Protein AF-A0A094P9W3-F1 (afdb_monomer)

Nearest PDB structures (foldseek):
  8t1w-assembly1_A  TM=1.447E-01  e=1.475E+00  Homo sapiens

Radius of gyration: 23.67 Å; Cα contacts (8 Å, |Δi|>4): 262; chains: 1; bounding box: 58×51×73 Å

Secondary structure (DSSP, 8-state):
--HHHHHHHHHHHHHHHHHHHHHHH--TT-S--SSHHHHHHHHHHSHHHHHHHHHHHHHHHHHH-SSHHHHHHHHHHHHHHHHHHHHHHHHHHHHTT--HHHHHHHHHT-STTS-SHHHHHHHHHHHHHHHHHHHHHHHHHHHHHHHHHHHSGGGHHHHHHHHHHHHHHHHHHHHHHHHHHHHHHHHHHHT-SSS--HHHHHHHHHHHHHHHHHHHHHHHHHHHHHHHHHHHHHHHHHHHHHHH--S--THHHHHHHHHHHHHHHHHHHHHHHHHHHHHHIIIIITTT-TTHHHHHHHHHHHHHHHHHHHHHHHHHHHHHHHHHHHT-

Foldseek 3Di:
DDPVLVVLLLVLLVLLLLLLLCVLQFDPPQPDLQDLVSSVCVQCVDPLSVLSVLLNVLSVVLNVDPPVLSSLLSLVSNLLSLVLSLLVLLLVCLVVVHDPVLSCCVSQAHHDPAHRSSVSSNVSNVSSVVSNVSCVVSPVVLVVVLVVCLVDPVCVVVVVVLVVVLVCCLVVLLVVLVVVLVVVLVVVVVPDPDDDDPSSVSSVVSSVVSSVSVNVSVVSVSSVVSVCCVVCVVVVVVLVVLVVPPPDDPVNVVVVLVVVLVVVLCVLSVCLSSSQSSVCCSPCSVVSPSVCSVVSNVVSVVVSVVVNVVVVVVSVVVVVVVVVVVVD

Structure (mmCIF, N/CA/C/O backbone):
data_AF-A0A094P9W3-F1
#
_entry.id   AF-A0A094P9W3-F1
#
loop_
_atom_site.group_PDB
_atom_site.id
_atom_site.type_symbol
_atom_site.label_atom_id
_atom_site.label_alt_id
_atom_site.label_comp_id
_atom_site.label_asym_id
_atom_site.label_entity_id
_atom_site.label_seq_id
_atom_site.pdbx_PDB_ins_code
_atom_site.Cartn_x
_atom_site.Cartn_y
_atom_site.Cartn_z
_atom_site.occupancy
_atom_site.B_iso_or_equiv
_atom_site.auth_seq_id
_atom_site.auth_comp_id
_atom_site.auth_asym_id
_atom_site.auth_atom_id
_atom_site.pdbx_PDB_model_num
ATOM 1 N N . MET A 1 1 ? -28.692 4.165 0.899 1.00 51.88 1 MET A N 1
ATOM 2 C CA . MET A 1 1 ? -27.615 3.705 -0.013 1.00 51.88 1 MET A CA 1
ATOM 3 C C . MET A 1 1 ? -27.619 2.180 -0.025 1.00 51.88 1 MET A C 1
ATOM 5 O O . MET A 1 1 ? -27.597 1.594 1.050 1.00 51.88 1 MET A O 1
ATOM 9 N N . ASN A 1 2 ? -27.745 1.544 -1.195 1.00 52.97 2 ASN A N 1
ATOM 10 C CA . ASN A 1 2 ? -28.089 0.119 -1.297 1.00 52.97 2 ASN A CA 1
ATOM 11 C C . ASN A 1 2 ? -26.983 -0.814 -0.775 1.00 52.97 2 ASN A C 1
ATOM 13 O O . ASN A 1 2 ? -25.822 -0.688 -1.163 1.00 52.97 2 ASN A O 1
ATOM 17 N N . LEU A 1 3 ? -27.372 -1.821 0.017 1.00 59.94 3 LEU A N 1
ATOM 18 C CA . LEU A 1 3 ? -26.543 -2.965 0.450 1.00 59.94 3 LEU A CA 1
ATOM 19 C C . LEU A 1 3 ? -25.759 -3.614 -0.710 1.00 59.94 3 LEU A C 1
ATOM 21 O O . LEU A 1 3 ? -24.657 -4.126 -0.513 1.00 59.94 3 LEU A O 1
ATOM 25 N N . ILE A 1 4 ? -26.310 -3.531 -1.923 1.00 59.97 4 ILE A N 1
ATOM 26 C CA . ILE A 1 4 ? -25.729 -4.011 -3.181 1.00 59.97 4 ILE A CA 1
ATOM 27 C C . ILE A 1 4 ? -24.372 -3.345 -3.471 1.00 59.97 4 ILE A C 1
ATOM 29 O O . ILE A 1 4 ? -23.417 -4.041 -3.801 1.00 59.97 4 ILE A O 1
ATOM 33 N N . SER A 1 5 ? -24.235 -2.031 -3.256 1.00 70.75 5 SER A N 1
ATOM 34 C CA . SER A 1 5 ? -22.986 -1.290 -3.512 1.00 70.75 5 SER A CA 1
ATOM 35 C C . SER A 1 5 ? -21.844 -1.724 -2.580 1.00 70.75 5 SER A C 1
ATOM 37 O O . SER A 1 5 ? -20.699 -1.846 -3.012 1.00 70.75 5 SER A O 1
ATOM 39 N N . ASN A 1 6 ? -22.149 -2.043 -1.317 1.00 74.56 6 ASN A N 1
ATOM 40 C CA . ASN A 1 6 ? -21.143 -2.516 -0.361 1.00 74.56 6 ASN A CA 1
ATOM 41 C C . ASN A 1 6 ? -20.666 -3.944 -0.668 1.00 74.56 6 ASN A C 1
ATOM 43 O O . ASN A 1 6 ? -19.469 -4.215 -0.559 1.00 74.56 6 ASN A O 1
ATOM 47 N N . LYS A 1 7 ? -21.581 -4.852 -1.041 1.00 80.56 7 LYS A N 1
ATOM 48 C CA . LYS A 1 7 ? -21.226 -6.228 -1.436 1.00 80.56 7 LYS A CA 1
ATOM 49 C C . LYS A 1 7 ? -20.367 -6.231 -2.701 1.00 80.56 7 LYS A C 1
ATOM 51 O O . LYS A 1 7 ? -19.332 -6.887 -2.735 1.00 80.56 7 LYS A O 1
ATOM 56 N N . LEU A 1 8 ? -20.761 -5.434 -3.690 1.00 82.69 8 LEU A N 1
ATOM 57 C CA . LEU A 1 8 ? -20.066 -5.299 -4.966 1.00 82.69 8 LEU A CA 1
ATOM 58 C C . LEU A 1 8 ? -18.662 -4.698 -4.795 1.00 82.69 8 LEU A C 1
ATOM 60 O O . LEU A 1 8 ? -17.704 -5.208 -5.364 1.00 82.69 8 LEU A O 1
ATOM 64 N N . HIS A 1 9 ? -18.496 -3.704 -3.919 1.00 84.31 9 HIS A N 1
ATOM 65 C CA . HIS A 1 9 ? -17.166 -3.189 -3.598 1.00 84.31 9 HIS A CA 1
ATOM 66 C C . HIS A 1 9 ? -16.265 -4.237 -2.916 1.00 84.31 9 HIS A C 1
ATOM 68 O O . HIS A 1 9 ? -15.096 -4.353 -3.268 1.00 84.31 9 HIS A O 1
ATOM 74 N N . ARG A 1 10 ? -16.784 -5.029 -1.963 1.00 85.81 10 ARG A N 1
ATOM 75 C CA . ARG A 1 10 ? -15.992 -6.110 -1.340 1.00 85.81 10 ARG A CA 1
ATOM 76 C C . ARG A 1 10 ? -15.570 -7.171 -2.352 1.00 85.81 10 ARG A C 1
ATOM 78 O O . ARG A 1 10 ? -14.457 -7.673 -2.252 1.00 85.81 10 ARG A O 1
ATOM 85 N N . LEU A 1 11 ? -16.437 -7.485 -3.314 1.00 89.19 11 LEU A N 1
ATOM 86 C CA . LEU A 1 11 ? -16.112 -8.406 -4.397 1.00 89.19 11 LEU A CA 1
ATOM 87 C C . LEU A 1 11 ? -14.950 -7.873 -5.245 1.00 89.19 11 LEU A C 1
ATOM 89 O O . LEU A 1 11 ? -13.997 -8.606 -5.484 1.00 89.19 11 LEU A O 1
ATOM 93 N N . TYR A 1 12 ? -14.986 -6.596 -5.636 1.00 92.00 12 TYR A N 1
ATOM 94 C CA . TYR A 1 12 ? -13.879 -5.982 -6.374 1.00 92.00 12 TYR A CA 1
ATOM 95 C C . TYR A 1 12 ? -12.570 -5.989 -5.587 1.00 92.00 12 TYR A C 1
ATOM 97 O O . TYR A 1 12 ? -11.539 -6.346 -6.149 1.00 92.00 12 TYR A O 1
ATOM 105 N N . LEU A 1 13 ? -12.605 -5.679 -4.287 1.00 91.19 13 LEU A N 1
ATOM 106 C CA . LEU A 1 13 ? -11.411 -5.784 -3.449 1.00 91.19 13 LEU A CA 1
ATOM 107 C C . LEU A 1 13 ? -10.885 -7.222 -3.368 1.00 91.19 13 LEU A C 1
ATOM 109 O O . LEU A 1 13 ? -9.685 -7.429 -3.476 1.00 91.19 13 LEU A O 1
ATOM 113 N N . ALA A 1 14 ? -11.755 -8.222 -3.216 1.00 89.50 14 ALA A N 1
ATOM 114 C CA . ALA A 1 14 ? -11.328 -9.619 -3.157 1.00 89.50 14 ALA A CA 1
ATOM 115 C C . ALA A 1 14 ? -10.671 -10.079 -4.470 1.00 89.50 14 ALA A C 1
ATOM 117 O O . ALA A 1 14 ? -9.614 -10.705 -4.438 1.00 89.50 14 ALA A O 1
ATOM 118 N N . ILE A 1 15 ? -11.256 -9.722 -5.619 1.00 89.88 15 ILE A N 1
ATOM 119 C CA . ILE A 1 15 ? -10.676 -10.019 -6.937 1.00 89.88 15 ILE A CA 1
ATOM 120 C C . ILE A 1 15 ? -9.318 -9.327 -7.079 1.00 89.88 15 ILE A C 1
ATOM 122 O O . ILE A 1 15 ? -8.342 -9.969 -7.457 1.00 89.88 15 ILE A O 1
ATOM 126 N N . ALA A 1 16 ? -9.235 -8.039 -6.733 1.00 91.81 16 ALA A N 1
ATOM 127 C CA . ALA A 1 16 ? -7.983 -7.298 -6.791 1.00 91.81 16 ALA A CA 1
ATOM 128 C C . ALA A 1 16 ? -6.902 -7.914 -5.889 1.00 91.81 16 ALA A C 1
ATOM 130 O O . ALA A 1 16 ? -5.767 -8.046 -6.332 1.00 91.81 16 ALA A O 1
ATOM 131 N N . LEU A 1 17 ? -7.247 -8.345 -4.668 1.00 89.44 17 LEU A N 1
ATOM 132 C CA . LEU A 1 17 ? -6.307 -8.991 -3.745 1.00 89.44 17 LEU A CA 1
ATOM 133 C C . LEU A 1 17 ? -5.698 -10.246 -4.366 1.00 89.44 17 LEU A C 1
ATOM 135 O O . LEU A 1 17 ? -4.481 -10.392 -4.370 1.00 89.44 17 LEU A O 1
ATOM 139 N N . LEU A 1 18 ? -6.539 -11.131 -4.904 1.00 85.62 18 LEU A N 1
ATOM 140 C CA . LEU A 1 18 ? -6.091 -12.400 -5.477 1.00 85.62 18 LEU A CA 1
ATOM 141 C C . LEU A 1 18 ? -5.144 -12.196 -6.664 1.00 85.62 18 LEU A C 1
ATOM 143 O O . LEU A 1 18 ? -4.149 -12.903 -6.777 1.00 85.62 18 LEU A O 1
ATOM 147 N N . LEU A 1 19 ? -5.431 -11.209 -7.515 1.00 87.75 19 LEU A N 1
ATOM 148 C CA . LEU A 1 19 ? -4.601 -10.878 -8.676 1.00 87.75 19 LEU A CA 1
ATOM 149 C C . LEU A 1 19 ? -3.270 -10.213 -8.286 1.00 87.75 19 LEU A C 1
ATOM 151 O O . LEU A 1 19 ? -2.289 -10.315 -9.012 1.00 87.75 19 LEU A O 1
ATOM 155 N N . VAL A 1 20 ? -3.228 -9.535 -7.141 1.00 88.31 20 VAL A N 1
ATOM 156 C CA . VAL A 1 20 ? -2.055 -8.798 -6.653 1.00 88.31 20 VAL A CA 1
ATOM 157 C C . VAL A 1 20 ? -1.043 -9.689 -5.930 1.00 88.31 20 VAL A C 1
ATOM 159 O O . VAL A 1 20 ? 0.140 -9.359 -5.915 1.00 88.31 20 VAL A O 1
ATOM 162 N N . ILE A 1 21 ? -1.478 -10.803 -5.332 1.00 82.94 21 ILE A N 1
ATOM 163 C CA . ILE A 1 21 ? -0.612 -11.683 -4.528 1.00 82.94 21 ILE A CA 1
ATOM 164 C C . ILE A 1 21 ? 0.634 -12.158 -5.298 1.00 82.94 21 ILE A C 1
ATOM 166 O O . ILE A 1 21 ? 1.727 -11.984 -4.754 1.00 82.94 21 ILE A O 1
ATOM 170 N N . PRO A 1 22 ? 0.525 -12.708 -6.528 1.00 78.31 22 PRO A N 1
ATOM 171 C CA . PRO A 1 22 ? 1.704 -13.144 -7.271 1.00 78.31 22 PRO A CA 1
ATOM 172 C C . PRO A 1 22 ? 2.686 -11.991 -7.485 1.00 78.31 22 PRO A C 1
ATOM 174 O O . PRO A 1 22 ? 3.857 -12.118 -7.167 1.00 78.31 22 PRO A O 1
ATOM 177 N N . ASP A 1 23 ? 2.189 -10.831 -7.913 1.00 79.69 23 ASP A N 1
ATOM 178 C CA . ASP A 1 23 ? 3.015 -9.649 -8.171 1.00 79.69 23 ASP A CA 1
ATOM 179 C C . ASP A 1 23 ? 3.655 -9.078 -6.909 1.00 79.69 23 ASP A C 1
ATOM 181 O O . ASP A 1 23 ? 4.749 -8.552 -6.967 1.00 79.69 23 ASP A O 1
ATOM 185 N N . THR A 1 24 ? 3.046 -9.193 -5.732 1.00 80.19 24 THR A N 1
ATOM 186 C CA . THR A 1 24 ? 3.676 -8.670 -4.512 1.00 80.19 24 THR A CA 1
ATOM 187 C C . THR A 1 24 ? 4.766 -9.594 -3.963 1.00 80.19 24 THR A C 1
ATOM 189 O O . THR A 1 24 ? 5.773 -9.103 -3.456 1.00 80.19 24 THR A O 1
ATOM 192 N N . PHE A 1 25 ? 4.583 -10.913 -4.038 1.00 75.31 25 PHE A N 1
ATOM 193 C CA . PHE A 1 25 ? 5.433 -11.862 -3.309 1.00 75.31 25 PHE A CA 1
ATOM 194 C C . PHE A 1 25 ? 6.326 -12.720 -4.203 1.00 75.31 25 PHE A C 1
ATOM 196 O O . PHE A 1 25 ? 7.224 -13.390 -3.688 1.00 75.31 25 PHE A O 1
ATOM 203 N N . TYR A 1 26 ? 6.121 -12.697 -5.519 1.00 73.69 26 TYR A N 1
ATOM 204 C CA . TYR A 1 26 ? 6.908 -13.457 -6.477 1.00 73.69 26 TYR A CA 1
ATOM 205 C C . TYR A 1 26 ? 7.637 -12.535 -7.463 1.00 73.69 26 TYR A C 1
ATOM 207 O O . TYR A 1 26 ? 7.026 -11.866 -8.290 1.00 73.69 26 TYR A O 1
ATOM 215 N N . TRP A 1 27 ? 8.965 -12.554 -7.389 1.00 69.94 27 TRP A N 1
ATOM 216 C CA . TRP A 1 27 ? 9.898 -11.741 -8.161 1.00 69.94 27 TRP A CA 1
ATOM 217 C C . TRP A 1 27 ? 11.048 -12.622 -8.630 1.00 69.94 27 TRP A C 1
ATOM 219 O O . TRP A 1 27 ? 11.948 -12.963 -7.871 1.00 69.94 27 TRP A O 1
ATOM 229 N N . TYR A 1 28 ? 11.029 -12.970 -9.913 1.00 60.75 28 TYR A N 1
ATOM 230 C CA . TYR A 1 28 ? 11.984 -13.872 -10.569 1.00 60.75 28 TYR A CA 1
ATOM 231 C C . TYR A 1 28 ? 13.456 -13.419 -10.493 1.00 60.75 28 TYR A C 1
ATOM 233 O O . TYR A 1 28 ? 14.345 -14.190 -10.840 1.00 60.75 28 TYR A O 1
ATOM 241 N N . THR A 1 29 ? 13.729 -12.180 -10.074 1.00 57.62 29 THR A N 1
ATOM 242 C CA . THR A 1 29 ? 15.083 -11.645 -9.864 1.00 57.62 29 THR A CA 1
ATOM 243 C C . THR A 1 29 ? 15.627 -11.876 -8.456 1.00 57.62 29 THR A C 1
ATOM 245 O O . THR A 1 29 ? 16.818 -11.657 -8.236 1.00 57.62 29 THR A O 1
ATOM 248 N N . LEU A 1 30 ? 14.796 -12.300 -7.498 1.00 59.69 30 LEU A N 1
ATOM 249 C CA . LEU A 1 30 ? 15.264 -12.616 -6.154 1.00 59.69 30 LEU A CA 1
ATOM 250 C C . LEU A 1 30 ? 15.948 -13.985 -6.177 1.00 59.69 30 LEU A C 1
ATOM 252 O O . LEU A 1 30 ? 15.317 -15.017 -6.389 1.00 59.69 30 LEU A O 1
ATOM 256 N N . SER A 1 31 ? 17.265 -13.976 -5.974 1.00 54.25 31 SER A N 1
ATOM 257 C CA . SER A 1 31 ? 18.114 -15.170 -5.995 1.00 54.25 31 SER A CA 1
ATOM 258 C C . SER A 1 31 ? 17.918 -16.087 -4.787 1.00 54.25 31 SER A C 1
ATOM 260 O O . SER A 1 31 ? 18.441 -17.196 -4.798 1.00 54.25 31 SER A O 1
ATOM 262 N N . ASP A 1 32 ? 17.195 -15.643 -3.754 1.00 58.91 32 ASP A N 1
ATOM 263 C CA . ASP A 1 32 ? 17.161 -16.325 -2.461 1.00 58.91 32 ASP A CA 1
ATOM 264 C C . ASP A 1 32 ? 15.741 -16.521 -1.908 1.00 58.91 32 ASP A C 1
ATOM 266 O O . ASP A 1 32 ? 15.305 -15.906 -0.937 1.00 58.91 32 ASP A O 1
ATOM 270 N N . TYR A 1 33 ? 15.004 -17.421 -2.560 1.00 66.75 33 TYR A N 1
ATOM 271 C CA . TYR A 1 33 ? 13.755 -17.986 -2.038 1.00 66.75 33 TYR A CA 1
ATOM 272 C C . TYR A 1 33 ? 13.991 -19.209 -1.138 1.00 66.75 33 TYR A C 1
ATOM 274 O O . TYR A 1 33 ? 13.054 -19.957 -0.856 1.00 66.75 33 TYR A O 1
ATOM 282 N N . SER A 1 34 ? 15.236 -19.448 -0.710 1.00 67.25 34 SER A N 1
ATOM 283 C CA . SER A 1 34 ? 15.616 -20.679 -0.013 1.00 67.25 34 SER A CA 1
ATOM 284 C C . SER A 1 34 ? 14.958 -20.808 1.365 1.00 67.25 34 SER A C 1
ATOM 286 O O . SER A 1 34 ? 14.643 -21.922 1.792 1.00 67.25 34 SER A O 1
ATOM 288 N N . ASN A 1 35 ? 14.692 -19.685 2.045 1.00 77.69 35 ASN A N 1
ATOM 289 C CA . ASN A 1 35 ? 13.944 -19.659 3.298 1.00 77.69 35 ASN A CA 1
ATOM 290 C C . ASN A 1 35 ? 13.047 -18.400 3.450 1.00 77.69 35 ASN A C 1
ATOM 292 O O . ASN A 1 35 ? 13.221 -17.404 2.736 1.00 77.69 35 ASN A O 1
ATOM 296 N N . PRO A 1 36 ? 12.075 -18.417 4.390 1.00 77.06 36 PRO A N 1
ATOM 297 C CA . PRO A 1 36 ? 11.129 -17.312 4.583 1.00 77.06 36 PRO A CA 1
ATOM 298 C C . PRO A 1 36 ? 11.743 -15.988 5.054 1.00 77.06 36 PRO A C 1
ATOM 300 O O . PRO A 1 36 ? 11.207 -14.928 4.730 1.00 77.06 36 PRO A O 1
ATOM 303 N N . LEU A 1 37 ? 12.831 -16.026 5.830 1.00 80.44 37 LEU A N 1
ATOM 304 C CA . LEU A 1 37 ? 13.456 -14.820 6.378 1.00 80.44 37 LEU A CA 1
ATOM 305 C C . LEU A 1 37 ? 14.189 -14.048 5.277 1.00 80.44 37 LEU A C 1
ATOM 307 O O . LEU A 1 37 ? 14.004 -12.840 5.145 1.00 80.44 37 LEU A O 1
ATOM 311 N N . ASP A 1 38 ? 14.953 -14.756 4.451 1.00 78.38 38 ASP A N 1
ATOM 312 C CA . ASP A 1 38 ? 15.697 -14.169 3.339 1.00 78.38 38 ASP A CA 1
ATOM 313 C C . ASP A 1 38 ? 14.740 -13.633 2.274 1.00 78.38 38 ASP A C 1
ATOM 315 O O . ASP A 1 38 ? 14.920 -12.518 1.787 1.00 78.38 38 ASP A O 1
ATOM 319 N N . THR A 1 39 ? 13.626 -14.331 2.034 1.00 74.50 39 THR A N 1
ATOM 320 C CA . THR A 1 39 ? 12.548 -13.831 1.167 1.00 74.50 39 THR A CA 1
ATOM 321 C C . THR A 1 39 ? 11.922 -12.544 1.712 1.00 74.50 39 THR A C 1
ATOM 323 O O . THR A 1 39 ? 11.709 -11.592 0.958 1.00 74.50 39 THR A O 1
ATOM 326 N N . PHE A 1 40 ? 11.639 -12.470 3.018 1.00 79.19 40 PHE A N 1
ATOM 327 C CA . PHE A 1 40 ? 11.121 -11.245 3.634 1.00 79.19 40 PHE A CA 1
ATOM 328 C C . PHE A 1 40 ? 12.122 -10.089 3.528 1.00 79.19 40 PHE A C 1
ATOM 330 O O . PHE A 1 40 ? 11.746 -8.977 3.149 1.00 79.19 40 PHE A O 1
ATOM 337 N N . ASN A 1 41 ? 13.395 -10.341 3.830 1.00 81.62 41 ASN A N 1
ATOM 338 C CA . ASN A 1 41 ? 14.461 -9.344 3.739 1.00 81.62 41 ASN A CA 1
ATOM 339 C C . ASN A 1 41 ? 14.652 -8.857 2.298 1.00 81.62 41 ASN A C 1
ATOM 341 O O . ASN A 1 41 ? 14.799 -7.661 2.063 1.00 81.62 41 ASN A O 1
ATOM 345 N N . ALA A 1 42 ? 14.563 -9.754 1.320 1.00 76.38 42 ALA A N 1
ATOM 346 C CA . ALA A 1 42 ? 14.656 -9.420 -0.092 1.00 76.38 42 ALA A CA 1
ATOM 347 C C . ALA A 1 42 ? 13.480 -8.547 -0.578 1.00 76.38 42 ALA A C 1
ATOM 349 O O . ALA A 1 42 ? 13.687 -7.544 -1.267 1.00 76.38 42 ALA A O 1
ATOM 350 N N . VAL A 1 43 ? 12.246 -8.878 -0.177 1.00 76.94 43 VAL A N 1
ATOM 351 C CA . VAL A 1 43 ? 11.045 -8.085 -0.508 1.00 76.94 43 VAL A CA 1
ATOM 352 C C . VAL A 1 43 ? 11.056 -6.729 0.206 1.00 76.94 43 VAL A C 1
ATOM 354 O O . VAL A 1 43 ? 10.732 -5.710 -0.398 1.00 76.94 43 VAL A O 1
ATOM 357 N N . SER A 1 44 ? 11.443 -6.690 1.479 1.00 78.06 44 SER A N 1
ATOM 358 C CA . SER A 1 44 ? 11.461 -5.458 2.283 1.00 78.06 44 SER A CA 1
ATOM 359 C C . SER A 1 44 ? 12.681 -4.563 2.024 1.00 78.06 44 SER A C 1
ATOM 361 O O . SER A 1 44 ? 12.629 -3.364 2.286 1.00 78.06 44 SER A O 1
ATOM 363 N N . GLY A 1 45 ? 13.772 -5.117 1.489 1.00 75.50 45 GLY A N 1
ATOM 364 C CA . GLY A 1 45 ? 14.993 -4.381 1.160 1.00 75.50 45 GLY A CA 1
ATOM 365 C C . GLY A 1 45 ? 14.946 -3.675 -0.196 1.00 75.50 45 GLY A C 1
ATOM 366 O O . GLY A 1 45 ? 15.674 -2.708 -0.414 1.00 75.50 45 GLY A O 1
ATOM 367 N N . SER A 1 46 ? 14.076 -4.113 -1.113 1.00 81.19 46 SER A N 1
ATOM 368 C CA . SER A 1 46 ? 13.900 -3.457 -2.411 1.00 81.19 46 SER A CA 1
ATOM 369 C C . SER A 1 46 ? 12.876 -2.327 -2.328 1.00 81.19 46 SER A C 1
ATOM 371 O O . SER A 1 46 ? 11.750 -2.509 -1.854 1.00 81.19 46 SER A O 1
ATOM 373 N N . THR A 1 47 ? 13.244 -1.152 -2.851 1.00 78.81 47 THR A N 1
ATOM 374 C CA . THR A 1 47 ? 12.366 0.024 -2.864 1.00 78.81 47 THR A CA 1
ATOM 375 C C . THR A 1 47 ? 11.034 -0.284 -3.543 1.00 78.81 47 THR A C 1
ATOM 377 O O . THR A 1 47 ? 9.991 -0.035 -2.948 1.00 78.81 47 THR A O 1
ATOM 380 N N . GLY A 1 48 ? 11.036 -0.852 -4.753 1.00 79.25 48 GLY A N 1
ATOM 381 C CA . GLY A 1 48 ? 9.799 -1.151 -5.480 1.00 79.25 48 GLY A CA 1
ATOM 382 C C . GLY A 1 48 ? 8.935 -2.209 -4.798 1.00 79.25 48 GLY A C 1
ATOM 383 O O . GLY A 1 48 ? 7.726 -2.024 -4.656 1.00 79.25 48 GLY A O 1
ATOM 384 N N . LEU A 1 49 ? 9.557 -3.280 -4.306 1.00 82.00 49 LEU A N 1
ATOM 385 C CA . LEU A 1 49 ? 8.845 -4.396 -3.676 1.00 82.00 49 LEU A CA 1
ATOM 386 C C . LEU A 1 49 ? 8.196 -3.991 -2.351 1.00 82.00 49 LEU A C 1
ATOM 388 O O . LEU A 1 49 ? 7.074 -4.403 -2.053 1.00 82.00 49 LEU A O 1
ATOM 392 N N . THR A 1 50 ? 8.834 -3.088 -1.608 1.00 85.69 50 THR A N 1
ATOM 393 C CA . THR A 1 50 ? 8.248 -2.499 -0.399 1.00 85.69 50 THR A CA 1
ATOM 394 C C . THR A 1 50 ? 6.932 -1.782 -0.706 1.00 85.69 50 THR A C 1
ATOM 396 O O . THR A 1 50 ? 5.954 -1.930 0.029 1.00 85.69 50 THR A O 1
ATOM 399 N N . TRP A 1 51 ? 6.847 -1.048 -1.820 1.00 88.31 51 TRP A N 1
ATOM 400 C CA . TRP A 1 51 ? 5.603 -0.376 -2.214 1.00 88.31 51 TRP A CA 1
ATOM 401 C C . TRP A 1 51 ? 4.510 -1.348 -2.648 1.00 88.31 51 TRP A C 1
ATOM 403 O O . TRP A 1 51 ? 3.335 -1.104 -2.367 1.00 88.31 51 TRP A O 1
ATOM 413 N N . LEU A 1 52 ? 4.876 -2.472 -3.262 1.00 88.38 52 LEU A N 1
ATOM 414 C CA . LEU A 1 52 ? 3.931 -3.549 -3.550 1.00 88.38 52 LEU A CA 1
ATOM 415 C C . LEU A 1 52 ? 3.418 -4.234 -2.292 1.00 88.38 52 LEU A C 1
ATOM 417 O O . LEU A 1 52 ? 2.231 -4.571 -2.232 1.00 88.38 52 LEU A O 1
ATOM 421 N N . LEU A 1 53 ? 4.276 -4.411 -1.287 1.00 87.19 53 LEU A N 1
ATOM 422 C CA . LEU A 1 53 ? 3.883 -4.938 0.014 1.00 87.19 53 LEU A CA 1
ATOM 423 C C . LEU A 1 53 ? 2.909 -3.982 0.713 1.00 87.19 53 LEU A C 1
ATOM 425 O O . LEU A 1 53 ? 1.858 -4.417 1.183 1.00 87.19 53 LEU A O 1
ATOM 429 N N . ILE A 1 54 ? 3.197 -2.677 0.713 1.00 90.12 54 ILE A N 1
ATOM 430 C CA . ILE A 1 54 ? 2.290 -1.649 1.252 1.00 90.12 54 ILE A CA 1
ATOM 431 C C . ILE A 1 54 ? 0.955 -1.651 0.493 1.00 90.12 54 ILE A C 1
ATOM 433 O O . ILE A 1 54 ? -0.104 -1.619 1.122 1.00 90.12 54 ILE A O 1
ATOM 437 N N . SER A 1 55 ? 0.987 -1.730 -0.843 1.00 92.75 55 SER A N 1
ATOM 438 C CA . SER A 1 55 ? -0.212 -1.803 -1.687 1.00 92.75 55 SER A CA 1
ATOM 439 C C . SER A 1 55 ? -1.081 -3.008 -1.325 1.00 92.75 55 SER A C 1
ATOM 441 O O . SER A 1 55 ? -2.282 -2.866 -1.079 1.00 92.75 55 SER A O 1
ATOM 443 N N . TYR A 1 56 ? -0.462 -4.186 -1.230 1.00 91.62 56 TYR A N 1
ATOM 444 C CA . TYR A 1 56 ? -1.121 -5.427 -0.839 1.00 91.62 56 TYR A CA 1
ATOM 445 C C . TYR A 1 56 ? -1.718 -5.345 0.569 1.00 91.62 56 TYR A C 1
ATOM 447 O O . TYR A 1 56 ? -2.889 -5.672 0.747 1.00 91.62 56 TYR A O 1
ATOM 455 N N . LEU A 1 57 ? -0.959 -4.866 1.559 1.00 90.62 57 LEU A N 1
ATOM 456 C CA . LEU A 1 57 ? -1.437 -4.757 2.939 1.00 90.62 57 LEU A CA 1
ATOM 457 C C . LEU A 1 57 ? -2.603 -3.776 3.055 1.00 90.62 57 LEU A C 1
ATOM 459 O O . LEU A 1 57 ? -3.598 -4.081 3.713 1.00 90.62 57 LEU A O 1
ATOM 463 N N . ALA A 1 58 ? -2.528 -2.626 2.381 1.00 92.25 58 ALA A N 1
ATOM 464 C CA . ALA A 1 58 ? -3.635 -1.677 2.342 1.00 92.25 58 ALA A CA 1
ATOM 465 C C . ALA A 1 58 ? -4.904 -2.332 1.772 1.00 92.25 58 ALA A C 1
ATOM 467 O O . ALA A 1 58 ? -5.988 -2.199 2.343 1.00 92.25 58 ALA A O 1
ATOM 468 N N . LEU A 1 59 ? -4.765 -3.107 0.696 1.00 92.25 59 LEU A N 1
ATOM 469 C CA . LEU A 1 59 ? -5.868 -3.817 0.053 1.00 92.25 59 LEU A CA 1
ATOM 470 C C . LEU A 1 59 ? -6.435 -4.937 0.942 1.00 92.25 59 LEU A C 1
ATOM 472 O O . LEU A 1 59 ? -7.655 -5.049 1.100 1.00 92.25 59 LEU A O 1
ATOM 476 N N . PHE A 1 60 ? -5.560 -5.706 1.588 1.00 89.88 60 PHE A N 1
ATOM 477 C CA . PHE A 1 60 ? -5.920 -6.727 2.566 1.00 89.88 60 PHE A CA 1
ATOM 478 C C . PHE A 1 60 ? -6.746 -6.121 3.708 1.00 89.88 60 PHE A C 1
ATOM 480 O O . PHE A 1 60 ? -7.880 -6.539 3.952 1.00 89.88 60 PHE A O 1
ATOM 487 N N . PHE A 1 61 ? -6.244 -5.068 4.359 1.00 88.25 61 PHE A N 1
ATOM 488 C CA . PHE A 1 61 ? -6.968 -4.411 5.448 1.00 88.25 61 PHE A CA 1
ATOM 489 C C . PHE A 1 61 ? -8.258 -3.729 4.976 1.00 88.25 61 PHE A C 1
ATOM 491 O O . PHE A 1 61 ? -9.237 -3.709 5.725 1.00 88.25 61 PHE A O 1
ATOM 498 N N . ALA A 1 62 ? -8.326 -3.235 3.734 1.00 90.19 62 ALA A N 1
ATOM 499 C CA . ALA A 1 62 ? -9.550 -2.650 3.183 1.00 90.19 62 ALA A CA 1
ATOM 500 C C . ALA A 1 62 ? -10.717 -3.656 3.166 1.00 90.19 62 ALA A C 1
ATOM 502 O O . ALA A 1 62 ? -11.858 -3.300 3.493 1.00 90.19 62 ALA A O 1
ATOM 503 N N . ILE A 1 63 ? -10.450 -4.928 2.851 1.00 88.06 63 ILE A N 1
ATOM 504 C CA . ILE A 1 63 ? -11.475 -5.985 2.831 1.00 88.06 63 ILE A CA 1
ATOM 505 C C . ILE A 1 63 ? -12.112 -6.139 4.220 1.00 88.06 63 ILE A C 1
ATOM 507 O O . ILE A 1 63 ? -13.347 -6.085 4.355 1.00 88.06 63 ILE A O 1
ATOM 511 N N . PHE A 1 64 ? -11.271 -6.240 5.251 1.00 82.62 64 PHE A N 1
ATOM 512 C CA . PHE A 1 64 ? -11.691 -6.485 6.633 1.00 82.62 64 PHE A CA 1
ATOM 513 C C . PHE A 1 64 ? -12.167 -5.229 7.373 1.00 82.62 64 PHE A C 1
ATOM 515 O O . PHE A 1 64 ? -12.937 -5.345 8.328 1.00 82.62 64 PHE A O 1
ATOM 522 N N . ALA A 1 65 ? -11.798 -4.030 6.914 1.00 83.56 65 ALA A N 1
ATOM 523 C CA . ALA A 1 65 ? -12.180 -2.771 7.546 1.00 83.56 65 ALA A CA 1
ATOM 524 C C . ALA A 1 65 ? -13.707 -2.630 7.647 1.00 83.56 65 ALA A C 1
ATOM 526 O O . ALA A 1 65 ? -14.412 -2.551 6.638 1.00 83.56 65 ALA A O 1
ATOM 527 N N . GLN A 1 66 ? -14.244 -2.590 8.867 1.00 81.00 66 GLN A N 1
ATOM 528 C CA . GLN A 1 66 ? -15.680 -2.392 9.092 1.00 81.00 66 GLN A CA 1
ATOM 529 C C . GLN A 1 66 ? -16.097 -0.944 8.823 1.00 81.00 66 GLN A C 1
ATOM 531 O O . GLN A 1 66 ? -17.154 -0.707 8.236 1.00 81.00 66 GLN A O 1
ATOM 536 N N . ASN A 1 67 ? -15.235 0.014 9.182 1.00 85.00 67 ASN A N 1
ATOM 537 C CA . ASN A 1 67 ? -15.421 1.412 8.827 1.00 85.00 67 ASN A CA 1
ATOM 538 C C . ASN A 1 67 ? -15.271 1.577 7.307 1.00 85.00 67 ASN A C 1
ATOM 540 O O . ASN A 1 67 ? -14.233 1.289 6.710 1.00 85.00 67 ASN A O 1
ATOM 544 N N . LEU A 1 68 ? -16.349 2.039 6.682 1.00 85.19 68 LEU A N 1
ATOM 545 C CA . LEU A 1 68 ? -16.466 2.134 5.235 1.00 85.19 68 LEU A CA 1
ATOM 546 C C . LEU A 1 68 ? -15.649 3.293 4.648 1.00 85.19 68 LEU A C 1
ATOM 548 O O . LEU A 1 68 ? -15.282 3.232 3.479 1.00 85.19 68 LEU A O 1
ATOM 552 N N . GLU A 1 69 ? -15.372 4.332 5.432 1.00 86.88 69 GLU A N 1
ATOM 553 C CA . GLU A 1 69 ? -14.485 5.432 5.041 1.00 86.88 69 GLU A CA 1
ATOM 554 C C . GLU A 1 69 ? -13.027 4.981 5.076 1.00 86.88 69 GLU A C 1
ATOM 556 O O . GLU A 1 69 ? -12.302 5.195 4.109 1.00 86.88 69 GLU A O 1
ATOM 561 N N . MET A 1 70 ? -12.634 4.253 6.128 1.00 86.75 70 MET A N 1
ATOM 562 C CA . MET A 1 70 ? -11.298 3.655 6.228 1.00 86.75 70 MET A CA 1
ATOM 563 C C . MET A 1 70 ? -11.047 2.655 5.097 1.00 86.75 70 MET A C 1
ATOM 565 O O . MET A 1 70 ? -9.989 2.663 4.477 1.00 86.75 70 MET A O 1
ATOM 569 N N . ARG A 1 71 ? -12.047 1.832 4.761 1.00 90.75 71 ARG A N 1
ATOM 570 C CA . ARG A 1 71 ? -11.976 0.946 3.593 1.00 90.75 71 ARG A CA 1
ATOM 571 C C . ARG A 1 71 ? -11.705 1.719 2.302 1.00 90.75 71 ARG A C 1
ATOM 573 O O . ARG A 1 71 ? -10.832 1.330 1.528 1.00 90.75 71 ARG A O 1
ATOM 580 N N . ALA A 1 72 ? -12.457 2.792 2.069 1.00 90.38 72 ALA A N 1
ATOM 581 C CA . ALA A 1 72 ? -12.312 3.603 0.867 1.00 90.38 72 ALA A CA 1
ATOM 582 C C . ALA A 1 72 ? -10.926 4.245 0.796 1.00 90.38 72 ALA A C 1
ATOM 584 O O . ALA A 1 72 ? -10.269 4.199 -0.242 1.00 90.38 72 ALA A O 1
ATOM 585 N N . PHE A 1 73 ? -10.459 4.770 1.925 1.00 92.56 73 PHE A N 1
ATOM 586 C CA . PHE A 1 73 ? -9.134 5.349 2.065 1.00 92.56 73 PHE A CA 1
ATOM 587 C C . PHE A 1 73 ? -8.020 4.336 1.773 1.00 92.56 73 PHE A C 1
ATOM 589 O O . PHE A 1 73 ? -7.164 4.589 0.929 1.00 92.56 73 PHE A O 1
ATOM 596 N N . LEU A 1 74 ? -8.072 3.153 2.387 1.00 93.75 74 LEU A N 1
ATOM 597 C CA . LEU A 1 74 ? -7.105 2.081 2.146 1.00 93.75 74 LEU A CA 1
ATOM 598 C C . LEU A 1 74 ? -7.111 1.601 0.687 1.00 93.75 74 LEU A C 1
ATOM 600 O O . LEU A 1 74 ? -6.059 1.280 0.143 1.00 93.75 74 LEU A O 1
ATOM 604 N N . THR A 1 75 ? -8.271 1.619 0.022 1.00 94.38 75 THR A N 1
ATOM 605 C CA . THR A 1 75 ? -8.368 1.309 -1.415 1.00 94.38 75 THR A CA 1
ATOM 606 C C . THR A 1 75 ? -7.603 2.335 -2.261 1.00 94.38 75 THR A C 1
ATOM 608 O O . THR A 1 75 ? -6.905 1.960 -3.201 1.00 94.38 75 THR A O 1
ATOM 611 N N . VAL A 1 76 ? -7.685 3.626 -1.914 1.00 95.06 76 VAL A N 1
ATOM 612 C CA . VAL A 1 76 ? -6.907 4.688 -2.579 1.00 95.06 76 VAL A CA 1
ATOM 613 C C . VAL A 1 76 ? -5.413 4.508 -2.326 1.00 95.06 76 VAL A C 1
ATOM 615 O O . VAL A 1 76 ? -4.634 4.590 -3.272 1.00 95.06 76 VAL A O 1
ATOM 618 N N . VAL A 1 77 ? -5.010 4.216 -1.085 1.00 95.19 77 VAL A N 1
ATOM 619 C CA . VAL A 1 77 ? -3.603 3.941 -0.745 1.00 95.19 77 VAL A CA 1
ATOM 620 C C . VAL A 1 77 ? -3.070 2.770 -1.570 1.00 95.19 77 VAL A C 1
ATOM 622 O O . VAL A 1 77 ? -2.012 2.897 -2.189 1.00 95.19 77 VAL A O 1
ATOM 625 N N . ALA A 1 78 ? -3.819 1.666 -1.643 1.00 95.12 78 ALA A N 1
ATOM 626 C CA . ALA A 1 78 ? -3.449 0.493 -2.431 1.00 95.12 78 ALA A CA 1
ATOM 627 C C . ALA A 1 78 ? -3.264 0.826 -3.918 1.00 95.12 78 ALA A C 1
ATOM 629 O O . ALA A 1 78 ? -2.294 0.388 -4.535 1.00 95.12 78 ALA A O 1
ATOM 630 N N . PHE A 1 79 ? -4.165 1.633 -4.481 1.00 95.25 79 PHE A N 1
ATOM 631 C CA . PHE A 1 79 ? -4.091 2.059 -5.874 1.00 95.25 79 PHE A CA 1
ATOM 632 C C . PHE A 1 79 ? -2.895 2.978 -6.142 1.00 95.25 79 PHE A C 1
ATOM 634 O O . PHE A 1 79 ? -2.094 2.688 -7.026 1.00 95.25 79 PHE A O 1
ATOM 641 N N . VAL A 1 80 ? -2.725 4.052 -5.364 1.00 95.12 80 VAL A N 1
ATOM 642 C CA . VAL A 1 80 ? -1.651 5.040 -5.579 1.00 95.12 80 VAL A CA 1
ATOM 643 C C . VAL A 1 80 ? -0.269 4.401 -5.447 1.00 95.12 80 VAL A C 1
ATOM 645 O O . VAL A 1 80 ? 0.595 4.634 -6.289 1.00 95.12 80 VAL A O 1
ATOM 648 N N . THR A 1 81 ? -0.066 3.562 -4.430 1.00 93.75 81 THR A N 1
ATOM 649 C CA . THR A 1 81 ? 1.206 2.842 -4.237 1.00 93.75 81 THR A CA 1
ATOM 650 C C . THR A 1 81 ? 1.496 1.862 -5.374 1.00 93.75 81 THR A C 1
ATOM 652 O O . THR A 1 81 ? 2.654 1.692 -5.750 1.00 93.75 81 THR A O 1
ATOM 655 N N . ARG A 1 82 ? 0.461 1.285 -5.997 1.00 91.88 82 ARG A N 1
ATOM 656 C CA . ARG A 1 82 ? 0.635 0.416 -7.167 1.00 91.88 82 ARG A CA 1
ATOM 657 C C . ARG A 1 82 ? 0.933 1.187 -8.450 1.00 91.88 82 ARG A C 1
ATOM 659 O O . ARG A 1 82 ? 1.783 0.762 -9.224 1.00 91.88 82 ARG A O 1
ATOM 666 N N . ILE A 1 83 ? 0.306 2.345 -8.657 1.00 93.31 83 ILE A N 1
ATOM 667 C CA . ILE A 1 83 ? 0.679 3.242 -9.762 1.00 93.31 83 ILE A CA 1
ATOM 668 C C . ILE A 1 83 ? 2.129 3.710 -9.601 1.00 93.31 83 ILE A C 1
ATOM 670 O O . ILE A 1 83 ? 2.883 3.689 -10.570 1.00 93.31 83 ILE A O 1
ATOM 674 N N . PHE A 1 84 ? 2.544 4.059 -8.379 1.00 92.81 84 PHE A N 1
ATOM 675 C CA . PHE A 1 84 ? 3.943 4.373 -8.087 1.00 92.81 84 PHE A CA 1
ATOM 676 C C . PHE A 1 84 ? 4.877 3.224 -8.473 1.00 92.81 84 PHE A C 1
ATOM 678 O O . PHE A 1 84 ? 5.869 3.458 -9.161 1.00 92.81 84 PHE A O 1
ATOM 685 N N . PHE A 1 85 ? 4.535 1.992 -8.090 1.00 90.62 85 PHE A N 1
ATOM 686 C CA . PHE A 1 85 ? 5.317 0.819 -8.458 1.00 90.62 85 PHE A CA 1
ATOM 687 C C . PHE A 1 85 ? 5.479 0.670 -9.981 1.00 90.62 85 PHE A C 1
ATOM 689 O O . PHE A 1 85 ? 6.591 0.455 -10.453 1.00 90.62 85 PHE A O 1
ATOM 696 N N . LEU A 1 86 ? 4.411 0.851 -10.764 1.00 91.25 86 LEU A N 1
ATOM 697 C CA . LEU A 1 86 ? 4.480 0.749 -12.229 1.00 91.25 86 LEU A CA 1
ATOM 698 C C . LEU A 1 86 ? 5.380 1.821 -12.856 1.00 91.25 86 LEU A C 1
ATOM 700 O O . LEU A 1 86 ? 6.129 1.530 -13.790 1.00 91.25 86 LEU A O 1
ATOM 704 N N . VAL A 1 87 ? 5.339 3.051 -12.336 1.00 91.81 87 VAL A N 1
ATOM 705 C CA . VAL A 1 87 ? 6.233 4.132 -12.788 1.00 91.81 87 VAL A CA 1
ATOM 706 C C . VAL A 1 87 ? 7.685 3.814 -12.427 1.00 91.81 87 VAL A C 1
ATOM 708 O O . VAL A 1 87 ? 8.574 4.008 -13.254 1.00 91.81 87 VAL A O 1
ATOM 711 N N . TRP A 1 88 ? 7.928 3.291 -11.226 1.00 89.94 88 TRP A N 1
ATOM 71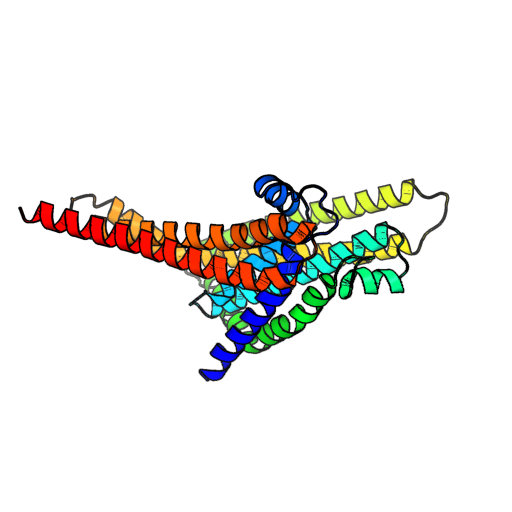2 C CA . TRP A 1 88 ? 9.257 2.859 -10.793 1.00 89.94 88 TRP A CA 1
ATOM 713 C C . TRP A 1 88 ? 9.799 1.706 -11.652 1.00 89.94 88 TRP A C 1
ATOM 715 O O . TRP A 1 88 ? 10.933 1.765 -12.120 1.00 89.94 88 TRP A O 1
ATOM 725 N N . LEU A 1 89 ? 8.973 0.697 -11.943 1.00 87.75 89 LEU A N 1
ATOM 726 C CA . LEU A 1 89 ? 9.344 -0.430 -12.802 1.00 87.75 89 LEU A CA 1
ATOM 727 C C . LEU A 1 89 ? 9.649 0.031 -14.236 1.00 87.75 89 LEU A C 1
ATOM 729 O O . LEU A 1 89 ? 10.610 -0.427 -14.851 1.00 87.75 89 LEU A O 1
ATOM 733 N N . THR A 1 90 ? 8.856 0.971 -14.755 1.00 89.25 90 THR A N 1
ATOM 734 C CA . THR A 1 90 ? 9.085 1.595 -16.066 1.00 89.25 90 THR A CA 1
ATOM 735 C C . THR A 1 90 ? 10.440 2.299 -16.121 1.00 89.25 90 THR A C 1
ATOM 737 O O . THR A 1 90 ? 11.163 2.173 -17.109 1.00 89.25 90 THR A O 1
ATOM 740 N N . ASP A 1 91 ? 10.798 3.014 -15.057 1.00 86.44 91 ASP A N 1
ATOM 741 C CA . ASP A 1 91 ? 12.062 3.738 -14.967 1.00 86.44 91 ASP A CA 1
ATOM 742 C C . ASP A 1 91 ? 13.277 2.797 -14.907 1.00 86.44 91 ASP A C 1
ATOM 744 O O . ASP A 1 91 ? 14.284 3.059 -15.563 1.00 86.44 91 ASP A O 1
ATOM 748 N N . ILE A 1 92 ? 13.159 1.644 -14.236 1.00 85.56 92 ILE A N 1
ATOM 749 C CA . ILE A 1 92 ? 14.198 0.598 -14.257 1.00 85.56 92 ILE A CA 1
ATOM 750 C C . ILE A 1 92 ? 14.431 0.073 -15.670 1.00 85.56 92 ILE A C 1
ATOM 752 O O . ILE A 1 92 ? 15.567 0.025 -16.138 1.00 85.56 92 ILE A O 1
ATOM 756 N N . TRP A 1 93 ? 13.366 -0.319 -16.374 1.00 85.12 93 TRP A N 1
ATOM 757 C CA . TRP A 1 93 ? 13.510 -0.862 -17.726 1.00 85.12 93 TRP A CA 1
ATOM 758 C C . TRP A 1 93 ? 14.031 0.175 -18.717 1.00 85.12 93 TRP A C 1
ATOM 760 O O . TRP A 1 93 ? 14.830 -0.169 -19.588 1.00 85.12 93 TRP A O 1
ATOM 770 N N . ARG A 1 94 ? 13.638 1.443 -18.549 1.00 83.62 94 ARG A N 1
ATOM 771 C CA . ARG A 1 94 ? 14.222 2.568 -19.285 1.00 83.62 94 ARG A CA 1
ATOM 772 C C . ARG A 1 94 ? 15.719 2.693 -19.004 1.00 83.62 94 ARG A C 1
ATOM 774 O O . ARG A 1 94 ? 16.484 2.860 -19.947 1.00 83.62 94 ARG A O 1
ATOM 781 N N . SER A 1 95 ? 16.133 2.626 -17.738 1.00 80.62 95 SER A N 1
ATOM 782 C CA . SER A 1 95 ? 17.546 2.725 -17.352 1.00 80.62 95 SER A CA 1
ATOM 783 C C . SER A 1 95 ? 18.397 1.586 -17.916 1.00 80.62 95 SER A C 1
ATOM 785 O O . SER A 1 95 ? 19.584 1.776 -18.137 1.00 80.62 95 SER A O 1
ATOM 787 N N . ASN A 1 96 ? 17.786 0.432 -18.184 1.00 82.62 96 ASN A N 1
ATOM 788 C CA . ASN A 1 96 ? 18.414 -0.707 -18.855 1.00 82.62 96 ASN A CA 1
ATOM 789 C C . ASN A 1 96 ? 18.329 -0.625 -20.394 1.00 82.62 96 ASN A C 1
ATOM 791 O O . ASN A 1 96 ? 18.500 -1.638 -21.070 1.00 82.62 96 ASN A O 1
ATOM 795 N N . GLU A 1 97 ? 17.992 0.546 -20.944 1.00 81.62 97 GLU A N 1
ATOM 796 C CA . GLU A 1 97 ? 17.912 0.831 -22.385 1.00 81.62 97 GLU A CA 1
ATOM 797 C C . GLU A 1 97 ? 16.974 -0.106 -23.169 1.00 81.62 97 GLU A C 1
ATOM 799 O O . GLU A 1 97 ? 17.136 -0.351 -24.367 1.00 81.62 97 GLU A O 1
ATOM 804 N N . VAL A 1 98 ? 15.935 -0.627 -22.508 1.00 83.38 98 VAL A N 1
ATOM 805 C CA . VAL A 1 98 ? 14.974 -1.524 -23.154 1.00 83.38 98 VAL A CA 1
ATOM 806 C C . VAL A 1 98 ? 14.062 -0.737 -24.097 1.00 83.38 98 VAL A C 1
ATOM 808 O O . VAL A 1 98 ? 13.388 0.214 -23.700 1.00 83.38 98 VAL A O 1
ATOM 811 N N . GLY A 1 99 ? 13.987 -1.172 -25.358 1.00 82.31 99 GLY A N 1
ATOM 812 C CA . GLY A 1 99 ? 13.111 -0.562 -26.361 1.00 82.31 99 GLY A CA 1
ATOM 813 C C . GLY A 1 99 ? 11.629 -0.577 -25.955 1.00 82.31 99 GLY A C 1
ATOM 814 O O . GLY A 1 99 ? 11.154 -1.520 -25.325 1.00 82.31 99 GLY A O 1
ATOM 815 N N . ILE A 1 100 ? 10.870 0.445 -26.370 1.00 82.00 100 ILE A N 1
ATOM 816 C CA . ILE A 1 100 ? 9.496 0.735 -25.901 1.00 82.00 100 ILE A CA 1
ATOM 817 C C . ILE A 1 100 ? 8.553 -0.477 -25.971 1.00 82.00 100 ILE A C 1
ATOM 819 O O . ILE A 1 100 ? 7.817 -0.738 -25.023 1.00 82.00 100 ILE A O 1
ATOM 823 N N . ALA A 1 101 ? 8.570 -1.243 -27.066 1.00 85.25 101 ALA A N 1
ATOM 824 C CA . ALA A 1 101 ? 7.697 -2.412 -27.214 1.00 85.25 101 ALA A CA 1
ATOM 825 C C . ALA A 1 101 ? 8.001 -3.503 -26.172 1.00 85.25 101 ALA A C 1
ATOM 827 O O . ALA A 1 101 ? 7.088 -4.095 -25.594 1.00 85.25 101 ALA A O 1
ATOM 828 N N . GLN A 1 102 ? 9.286 -3.740 -25.902 1.00 88.00 102 GLN A N 1
ATOM 829 C CA . GLN A 1 102 ? 9.719 -4.698 -24.891 1.00 88.00 102 GLN A CA 1
ATOM 830 C C . GLN A 1 102 ? 9.507 -4.146 -23.476 1.00 88.00 102 GLN A C 1
ATOM 832 O O . GLN A 1 102 ? 9.127 -4.907 -22.593 1.00 88.00 102 GLN A O 1
ATOM 837 N N . LEU A 1 103 ? 9.660 -2.835 -23.273 1.00 87.56 103 LEU A N 1
ATOM 838 C CA . LEU A 1 103 ? 9.342 -2.162 -22.015 1.00 87.56 103 LEU A CA 1
ATOM 839 C C . LEU A 1 103 ? 7.862 -2.338 -21.664 1.00 87.56 103 LEU A C 1
ATOM 841 O O . LEU A 1 103 ? 7.555 -2.802 -20.572 1.00 87.56 103 LEU A O 1
ATOM 845 N N . LEU A 1 104 ? 6.939 -2.047 -22.588 1.00 88.38 104 LEU A N 1
ATOM 846 C CA . LEU A 1 104 ? 5.502 -2.224 -22.344 1.00 88.38 104 LEU A CA 1
ATOM 847 C C . LEU A 1 104 ? 5.159 -3.683 -22.031 1.00 88.38 104 LEU A C 1
ATOM 849 O O . LEU A 1 104 ? 4.352 -3.959 -21.147 1.00 88.38 104 LEU A O 1
ATOM 853 N N . LYS A 1 105 ? 5.806 -4.625 -22.723 1.00 88.50 105 LYS A N 1
ATOM 854 C CA . LYS A 1 105 ? 5.649 -6.051 -22.442 1.00 88.50 105 LYS A CA 1
ATOM 855 C C . LYS A 1 105 ? 6.154 -6.413 -21.042 1.00 88.50 105 LYS A C 1
ATOM 857 O O . LYS A 1 105 ? 5.417 -7.072 -20.318 1.00 88.50 105 LYS A O 1
ATOM 862 N N . ASN A 1 106 ? 7.345 -5.958 -20.656 1.00 88.00 106 ASN A N 1
ATOM 863 C CA . ASN A 1 106 ? 7.928 -6.224 -19.339 1.00 88.00 106 ASN A CA 1
ATOM 864 C C . ASN A 1 106 ? 7.101 -5.603 -18.207 1.00 88.00 106 ASN A C 1
ATOM 866 O O . ASN A 1 106 ? 6.916 -6.234 -17.178 1.00 88.00 106 ASN A O 1
ATOM 870 N N . VAL A 1 107 ? 6.579 -4.390 -18.401 1.00 87.50 107 VAL A N 1
ATOM 871 C CA . VAL A 1 107 ? 5.832 -3.664 -17.362 1.00 87.50 107 VAL A CA 1
ATOM 872 C C . VAL A 1 107 ? 4.405 -4.190 -17.191 1.00 87.50 107 VAL A C 1
ATOM 874 O O . VAL A 1 107 ? 3.914 -4.228 -16.068 1.00 87.50 107 VAL A O 1
ATOM 877 N N . PHE A 1 108 ? 3.725 -4.575 -18.278 1.00 89.88 108 PHE A N 1
ATOM 878 C CA . PHE A 1 108 ? 2.283 -4.861 -18.236 1.00 89.88 108 PHE A CA 1
ATOM 879 C C . PHE A 1 108 ? 1.893 -6.314 -18.511 1.00 89.88 108 PHE A C 1
ATOM 881 O O . PHE A 1 108 ? 0.731 -6.672 -18.327 1.00 89.88 108 PHE A O 1
ATOM 888 N N . VAL A 1 109 ? 2.805 -7.150 -19.011 1.00 86.19 109 VAL A N 1
ATOM 889 C CA . VAL A 1 109 ? 2.450 -8.495 -19.491 1.00 86.19 109 VAL A CA 1
ATOM 890 C C . VAL A 1 109 ? 3.330 -9.567 -18.870 1.00 86.19 109 VAL A C 1
ATOM 892 O O . VAL A 1 109 ? 2.819 -10.452 -18.186 1.00 86.19 109 VAL A O 1
ATOM 895 N N . LYS A 1 110 ? 4.627 -9.531 -19.170 1.00 85.25 110 LYS A N 1
ATOM 896 C CA . LYS A 1 110 ? 5.617 -10.460 -18.634 1.00 85.25 110 LYS A CA 1
ATOM 897 C C . LYS A 1 110 ? 7.029 -9.959 -18.866 1.00 85.25 110 LYS A C 1
ATOM 899 O O . LYS A 1 110 ? 7.334 -9.462 -19.957 1.00 85.25 110 LYS A O 1
ATOM 904 N N . THR A 1 111 ? 7.916 -10.240 -17.924 1.00 80.19 111 THR A N 1
ATOM 905 C CA . THR A 1 111 ? 9.352 -10.066 -18.140 1.00 80.19 111 THR A CA 1
ATOM 906 C C . THR A 1 111 ? 10.012 -11.350 -18.644 1.00 80.19 111 THR A C 1
ATOM 908 O O . THR A 1 111 ? 10.039 -12.372 -17.969 1.00 80.19 111 THR A O 1
ATOM 911 N N . GLY A 1 112 ? 10.624 -11.305 -19.831 1.00 76.75 112 GLY A N 1
ATOM 912 C CA . GLY A 1 112 ? 11.419 -12.424 -20.356 1.00 76.75 112 GLY A CA 1
ATOM 913 C C . GLY A 1 112 ? 10.629 -13.737 -20.490 1.00 76.75 112 GLY A C 1
ATOM 914 O O . GLY A 1 112 ? 9.573 -13.774 -21.132 1.00 76.75 112 GLY A O 1
ATOM 915 N N . GLN A 1 113 ? 11.174 -14.815 -19.912 1.00 70.94 113 GLN A N 1
ATOM 916 C CA . GLN A 1 113 ? 10.508 -16.123 -19.786 1.00 70.94 113 GLN A CA 1
ATOM 917 C C . GLN A 1 113 ? 9.773 -16.282 -18.452 1.00 70.94 113 GLN A C 1
ATOM 919 O O . GLN A 1 113 ? 9.248 -17.360 -18.173 1.00 70.94 113 GLN A O 1
ATOM 924 N N . ALA A 1 114 ? 9.732 -15.226 -17.634 1.00 70.50 114 ALA A N 1
ATOM 925 C CA . ALA A 1 114 ? 8.961 -15.257 -16.415 1.00 70.50 114 ALA A CA 1
ATOM 926 C C . ALA A 1 114 ? 7.463 -15.424 -16.750 1.00 70.50 114 ALA A C 1
ATOM 928 O O . ALA A 1 114 ? 6.984 -15.008 -17.817 1.00 70.50 114 ALA A O 1
ATOM 929 N N . PRO A 1 115 ? 6.713 -16.054 -15.849 1.00 72.94 115 PRO A N 1
ATOM 930 C CA . PRO A 1 115 ? 5.263 -16.180 -15.943 1.00 72.94 115 PRO A CA 1
ATOM 931 C C . PRO A 1 115 ? 4.559 -14.821 -15.878 1.00 72.94 115 PRO A C 1
ATOM 933 O O . PRO A 1 115 ? 5.170 -13.818 -15.532 1.00 72.94 115 PRO A O 1
ATOM 936 N N . TYR A 1 116 ? 3.276 -14.781 -16.252 1.00 81.00 116 TYR A N 1
ATOM 937 C CA . TYR A 1 116 ? 2.500 -13.554 -16.516 1.00 81.00 116 TYR A CA 1
ATOM 938 C C . TYR A 1 116 ? 2.105 -12.756 -15.256 1.00 81.00 116 TYR A C 1
ATOM 940 O O . TYR A 1 116 ? 0.971 -12.294 -15.124 1.00 81.00 116 TYR A O 1
ATOM 948 N N . VAL A 1 117 ? 3.027 -12.613 -14.310 1.00 80.25 117 VAL A N 1
ATOM 949 C CA . VAL A 1 117 ? 2.836 -11.961 -13.011 1.00 80.25 117 VAL A CA 1
ATOM 950 C C . VAL A 1 117 ? 2.460 -10.488 -13.193 1.00 80.25 117 VAL A C 1
ATOM 952 O O . VAL A 1 117 ? 1.479 -10.024 -12.607 1.00 80.25 117 VAL A O 1
ATOM 955 N N . GLU A 1 118 ? 3.132 -9.788 -14.107 1.00 84.94 118 GLU A N 1
ATOM 956 C CA . GLU A 1 118 ? 2.844 -8.389 -14.434 1.00 84.94 118 GLU A CA 1
ATOM 957 C C . GLU A 1 118 ? 1.471 -8.218 -15.115 1.00 84.94 118 GLU A C 1
ATOM 959 O O . GLU A 1 118 ? 0.785 -7.209 -14.915 1.00 84.94 118 GLU A O 1
ATOM 964 N N . ALA A 1 119 ? 1.003 -9.227 -15.863 1.00 86.19 119 ALA A N 1
ATOM 965 C CA . ALA A 1 119 ? -0.350 -9.220 -16.419 1.00 86.19 119 ALA A CA 1
ATOM 966 C C . ALA A 1 119 ? -1.417 -9.311 -15.322 1.00 86.19 119 ALA A C 1
ATOM 968 O O . ALA A 1 119 ? -2.408 -8.580 -15.378 1.00 86.19 119 ALA A O 1
ATOM 969 N N . PHE A 1 120 ? -1.222 -10.160 -14.304 1.00 85.06 120 PHE A N 1
ATOM 970 C CA . PHE A 1 120 ? -2.143 -10.226 -13.164 1.00 85.06 120 PHE A CA 1
ATOM 971 C C . PHE A 1 120 ? -2.223 -8.876 -12.441 1.00 85.06 120 PHE A C 1
ATOM 973 O O . PHE A 1 120 ? -3.327 -8.390 -12.178 1.00 85.06 120 PHE A O 1
ATOM 980 N N . ALA A 1 121 ? -1.079 -8.224 -12.218 1.00 84.88 121 ALA A N 1
ATOM 981 C CA . ALA A 1 121 ? -1.013 -6.890 -11.622 1.00 84.88 121 ALA A CA 1
ATOM 982 C C . ALA A 1 121 ? -1.757 -5.835 -12.454 1.00 84.88 121 ALA A C 1
ATOM 984 O O . ALA A 1 121 ? -2.513 -5.021 -11.915 1.00 84.88 121 ALA A O 1
ATOM 985 N N . THR A 1 122 ? -1.588 -5.881 -13.776 1.00 90.25 122 THR A N 1
ATOM 986 C CA . THR A 1 122 ? -2.247 -4.965 -14.715 1.00 90.25 122 THR A CA 1
ATOM 987 C C . THR A 1 122 ? -3.759 -5.165 -14.713 1.00 90.25 122 THR A C 1
ATOM 989 O O . THR A 1 122 ? -4.519 -4.201 -14.603 1.00 90.25 122 THR A O 1
ATOM 992 N N . VAL A 1 123 ? -4.218 -6.419 -14.758 1.00 91.00 123 VAL A N 1
ATOM 993 C CA . VAL A 1 123 ? -5.648 -6.751 -14.689 1.00 91.00 123 VAL A CA 1
ATOM 994 C C . VAL A 1 123 ? -6.240 -6.345 -13.337 1.00 91.00 123 VAL A C 1
ATOM 996 O O . VAL A 1 123 ? -7.383 -5.889 -13.299 1.00 91.00 123 VAL A O 1
ATOM 999 N N . ALA A 1 124 ? -5.475 -6.418 -12.241 1.00 91.69 124 ALA A N 1
ATOM 1000 C CA . ALA A 1 124 ? -5.924 -6.008 -10.908 1.00 91.69 124 ALA A CA 1
ATOM 1001 C C . ALA A 1 124 ? -6.276 -4.513 -10.798 1.00 91.69 124 ALA A C 1
ATOM 1003 O O . ALA A 1 124 ? -7.076 -4.133 -9.936 1.00 91.69 124 ALA A O 1
ATOM 1004 N N . LEU A 1 125 ? -5.740 -3.659 -11.679 1.00 93.31 125 LEU A N 1
ATOM 1005 C CA . LEU A 1 125 ? -6.084 -2.235 -11.707 1.00 93.31 125 LEU A CA 1
ATOM 1006 C C . LEU A 1 125 ? -7.562 -2.004 -12.038 1.00 93.31 125 LEU A C 1
ATOM 1008 O O . LEU A 1 125 ? -8.160 -1.066 -11.513 1.00 93.31 125 LEU A O 1
ATOM 1012 N N . ILE A 1 126 ? -8.175 -2.864 -12.856 1.00 93.56 126 ILE A N 1
ATOM 1013 C CA . ILE A 1 126 ? -9.582 -2.733 -13.261 1.00 93.56 126 ILE A CA 1
ATOM 1014 C C . ILE A 1 126 ? -10.520 -2.804 -12.042 1.00 93.56 126 ILE A C 1
ATOM 1016 O O . ILE A 1 126 ? -11.225 -1.823 -11.779 1.00 93.56 126 ILE A O 1
ATOM 1020 N N . PRO A 1 127 ? -10.546 -3.899 -11.250 1.00 94.12 127 PRO A N 1
ATOM 1021 C CA . PRO A 1 127 ? -11.383 -3.959 -10.060 1.00 94.12 127 PRO A CA 1
ATOM 1022 C C . PRO A 1 127 ? -10.985 -2.914 -9.009 1.00 94.12 127 PRO A C 1
ATOM 1024 O O . PRO A 1 127 ? -11.869 -2.412 -8.319 1.00 94.12 127 PRO A O 1
ATOM 1027 N N . LEU A 1 128 ? -9.710 -2.514 -8.909 1.00 93.19 128 LEU A N 1
ATOM 1028 C CA . LEU A 1 128 ? -9.284 -1.427 -8.015 1.00 93.19 128 LEU A CA 1
ATOM 1029 C C . LEU A 1 128 ? -9.915 -0.079 -8.378 1.00 93.19 128 LEU A C 1
ATOM 1031 O O . LEU A 1 128 ? -10.493 0.588 -7.518 1.00 93.19 128 LEU A O 1
ATOM 1035 N N . VAL A 1 129 ? -9.856 0.313 -9.651 1.00 94.25 129 VAL A N 1
ATOM 1036 C CA . VAL A 1 129 ? -10.466 1.561 -10.131 1.00 94.25 129 VAL A CA 1
ATOM 1037 C C . VAL A 1 129 ? -11.981 1.517 -9.942 1.00 94.25 129 VAL A C 1
ATOM 1039 O O . VAL A 1 129 ? -12.568 2.474 -9.432 1.00 94.25 129 VAL A O 1
ATOM 1042 N N . LEU A 1 130 ? -12.623 0.390 -10.265 1.00 92.81 130 LEU A N 1
ATOM 1043 C CA . LEU A 1 130 ? -14.056 0.208 -10.021 1.00 92.81 130 LEU A CA 1
ATOM 1044 C C . LEU A 1 130 ? -14.399 0.314 -8.527 1.00 92.81 130 LEU A C 1
ATOM 1046 O O . LEU A 1 130 ? -15.383 0.964 -8.164 1.00 92.81 130 LEU A O 1
ATOM 1050 N N . ALA A 1 131 ? -13.576 -0.260 -7.647 1.00 91.38 131 ALA A N 1
ATOM 1051 C CA . ALA A 1 131 ? -13.750 -0.167 -6.201 1.00 91.38 131 ALA A CA 1
ATOM 1052 C C . ALA A 1 131 ? -13.696 1.290 -5.708 1.00 91.38 131 ALA A C 1
ATOM 1054 O O . ALA A 1 131 ? -14.535 1.671 -4.882 1.00 91.38 131 ALA A O 1
ATOM 1055 N N . ILE A 1 132 ? -12.783 2.105 -6.252 1.00 91.88 132 ILE A N 1
ATOM 1056 C CA . ILE A 1 132 ? -12.678 3.546 -5.962 1.00 91.88 132 ILE A CA 1
ATOM 1057 C C . ILE A 1 132 ? -13.908 4.298 -6.475 1.00 91.88 132 ILE A C 1
ATOM 1059 O O . ILE A 1 132 ? -14.510 5.064 -5.720 1.00 91.88 132 ILE A O 1
ATOM 1063 N N . ILE A 1 133 ? -14.335 4.057 -7.719 1.00 91.00 133 ILE A N 1
ATOM 1064 C CA . ILE A 1 133 ? -15.506 4.723 -8.318 1.00 91.00 133 ILE A CA 1
ATOM 1065 C C . ILE A 1 133 ? -16.759 4.485 -7.469 1.00 91.00 133 ILE A C 1
ATOM 1067 O O . ILE A 1 133 ? -17.500 5.430 -7.179 1.00 91.00 133 ILE A O 1
ATOM 1071 N N . VAL A 1 134 ? -16.970 3.246 -7.017 1.00 89.62 134 VAL A N 1
ATOM 1072 C CA . VAL A 1 134 ? -18.111 2.871 -6.166 1.00 89.62 134 VAL A CA 1
ATOM 1073 C C . VAL A 1 134 ? -18.076 3.584 -4.805 1.00 89.62 134 VAL A C 1
ATOM 1075 O O . VAL A 1 134 ? -19.128 3.807 -4.205 1.00 89.62 134 VAL A O 1
ATOM 1078 N N . GLN A 1 135 ? -16.896 3.973 -4.311 1.00 88.00 135 GLN A N 1
ATOM 1079 C CA . GLN A 1 135 ? -16.722 4.596 -2.993 1.00 88.00 135 GLN A CA 1
ATOM 1080 C C . GLN A 1 135 ? -16.303 6.067 -3.011 1.00 88.00 135 GLN A C 1
ATOM 1082 O O . GLN A 1 135 ? -16.052 6.628 -1.942 1.00 88.00 135 GLN A O 1
ATOM 1087 N N . LYS A 1 136 ? -16.311 6.733 -4.170 1.00 88.56 136 LYS A N 1
ATOM 1088 C CA . LYS A 1 136 ? -15.892 8.140 -4.313 1.00 88.56 136 LYS A CA 1
ATOM 1089 C C . LYS A 1 136 ? -16.524 9.085 -3.284 1.00 88.56 136 LYS A C 1
ATOM 1091 O O . LYS A 1 136 ? -15.841 9.928 -2.712 1.00 88.56 136 LYS A O 1
ATOM 1096 N N . THR A 1 137 ? -17.808 8.897 -2.975 1.00 89.50 137 THR A N 1
ATOM 1097 C CA . THR A 1 137 ? -18.527 9.718 -1.991 1.00 89.50 137 THR A CA 1
ATOM 1098 C C . THR A 1 137 ? -17.999 9.508 -0.573 1.00 89.50 137 THR A C 1
ATOM 1100 O O . THR A 1 137 ? -17.927 10.455 0.196 1.00 89.50 137 THR A O 1
ATOM 1103 N N . ARG A 1 138 ? -17.579 8.288 -0.216 1.00 89.50 138 ARG A N 1
ATOM 1104 C CA . ARG A 1 138 ? -17.003 8.000 1.108 1.00 89.50 138 ARG A CA 1
ATOM 1105 C C . ARG A 1 138 ? -15.637 8.650 1.275 1.00 89.50 138 ARG A C 1
ATOM 1107 O O . ARG A 1 138 ? -15.351 9.174 2.342 1.00 89.50 138 ARG A O 1
ATOM 1114 N N . ILE A 1 139 ? -14.833 8.651 0.213 1.00 88.94 139 ILE A N 1
ATOM 1115 C CA . ILE A 1 139 ? -13.543 9.349 0.190 1.00 88.94 139 ILE A CA 1
ATOM 1116 C C . ILE A 1 139 ? -13.780 10.847 0.405 1.00 88.94 139 ILE A C 1
ATOM 1118 O O . ILE A 1 139 ? -13.173 11.446 1.287 1.00 88.94 139 ILE A O 1
ATOM 1122 N N . ALA A 1 140 ? -14.723 11.439 -0.335 1.00 90.12 140 ALA A N 1
ATOM 1123 C CA . ALA A 1 140 ? -15.076 12.848 -0.179 1.00 90.12 140 ALA A CA 1
ATOM 1124 C C . ALA A 1 140 ? -15.587 13.172 1.234 1.00 90.12 140 ALA A C 1
ATOM 1126 O O . ALA A 1 140 ? -15.198 14.190 1.802 1.00 90.12 140 ALA A O 1
ATOM 1127 N N . ASN A 1 141 ? -16.410 12.300 1.822 1.00 91.81 141 ASN A N 1
ATOM 1128 C CA . ASN A 1 141 ? -16.915 12.468 3.184 1.00 91.81 141 ASN A CA 1
ATOM 1129 C C . ASN A 1 141 ? -15.788 12.419 4.218 1.00 91.81 141 ASN A C 1
ATOM 1131 O O . ASN A 1 141 ? -15.730 13.303 5.067 1.00 91.81 141 ASN A O 1
ATOM 1135 N N . LEU A 1 142 ? -14.869 11.454 4.110 1.00 90.38 142 LEU A N 1
ATOM 1136 C CA . LEU A 1 142 ? -13.710 11.350 4.997 1.00 90.38 142 LEU A CA 1
ATOM 1137 C C . LEU A 1 142 ? -12.854 12.618 4.932 1.00 90.38 142 LEU A C 1
ATOM 1139 O O . LEU A 1 142 ? -12.568 13.229 5.959 1.00 90.38 142 LEU A O 1
ATOM 1143 N N . LEU A 1 143 ? -12.481 13.046 3.722 1.00 92.12 143 LEU A N 1
ATOM 1144 C CA . LEU A 1 143 ? -11.659 14.242 3.519 1.00 92.12 143 LEU A CA 1
ATOM 1145 C C . LEU A 1 143 ? -12.360 15.502 4.035 1.00 92.12 143 LEU A C 1
ATOM 1147 O O . LEU A 1 143 ? -11.734 16.339 4.682 1.00 92.12 143 LEU A O 1
ATOM 1151 N N . THR A 1 144 ? -13.666 15.614 3.796 1.00 93.12 144 THR A N 1
ATOM 1152 C CA . THR A 1 144 ? -14.487 16.724 4.293 1.00 93.12 144 THR A CA 1
ATOM 1153 C C . THR A 1 144 ? -14.575 16.704 5.817 1.00 93.12 144 THR A C 1
ATOM 1155 O O . THR A 1 144 ? -14.442 17.748 6.448 1.00 93.12 144 THR A O 1
ATOM 1158 N N . GLY A 1 145 ? -14.742 15.527 6.423 1.00 91.50 145 GLY A N 1
ATOM 1159 C CA . GLY A 1 145 ? -14.759 15.335 7.872 1.00 91.50 145 GLY A CA 1
ATOM 1160 C C . GLY A 1 145 ? -13.445 15.763 8.521 1.00 91.50 145 GLY A C 1
ATOM 1161 O O . GLY A 1 145 ? -13.459 16.557 9.461 1.00 91.50 145 GLY A O 1
ATOM 1162 N N . LEU A 1 146 ? -12.312 15.321 7.969 1.00 92.88 146 LEU A N 1
ATOM 1163 C CA . LEU A 1 146 ? -10.979 15.723 8.428 1.00 92.88 146 LEU A CA 1
ATOM 1164 C C . LEU A 1 146 ? -10.745 17.230 8.242 1.00 92.88 146 LEU A C 1
ATOM 1166 O O . LEU A 1 146 ? -10.279 17.905 9.160 1.00 92.88 146 LEU A O 1
ATOM 1170 N N . ALA A 1 147 ? -11.121 17.789 7.091 1.00 93.06 147 ALA A N 1
ATOM 1171 C CA . ALA A 1 147 ? -10.991 19.221 6.835 1.00 93.06 147 ALA A CA 1
ATOM 1172 C C . ALA A 1 147 ? -11.848 20.057 7.798 1.00 93.06 147 ALA A C 1
ATOM 1174 O O . ALA A 1 147 ? -11.379 21.063 8.331 1.00 93.06 147 ALA A O 1
ATOM 1175 N N . ASN A 1 148 ? -13.087 19.639 8.055 1.00 94.75 148 ASN A N 1
ATOM 1176 C CA . ASN A 1 148 ? -13.979 20.306 8.999 1.00 94.75 148 ASN A CA 1
ATOM 1177 C C . ASN A 1 148 ? -13.456 20.196 10.433 1.00 94.75 148 ASN A C 1
ATOM 1179 O O . ASN A 1 148 ? -13.497 21.184 11.165 1.00 94.75 148 ASN A O 1
ATOM 1183 N N . PHE A 1 149 ? -12.900 19.041 10.814 1.00 93.19 149 PHE A N 1
ATOM 1184 C CA . PHE A 1 149 ? -12.242 18.865 12.107 1.00 93.19 149 PHE A CA 1
ATOM 1185 C C . PHE A 1 149 ? -11.110 19.879 12.300 1.00 93.19 149 PHE A C 1
ATOM 1187 O O . PHE A 1 149 ? -11.064 20.534 13.341 1.00 93.19 149 PHE A O 1
ATOM 1194 N N . LEU A 1 150 ? -10.240 20.056 11.299 1.00 93.44 150 LEU A N 1
ATOM 1195 C CA . LEU A 1 150 ? -9.148 21.032 11.360 1.00 93.44 150 LEU A CA 1
ATOM 1196 C C . LEU A 1 150 ? -9.662 22.480 11.360 1.00 93.44 150 LEU A C 1
ATOM 1198 O O . LEU A 1 150 ? -9.077 23.338 12.013 1.00 93.44 150 LEU A O 1
ATOM 1202 N N . LYS A 1 151 ? -10.747 22.787 10.643 1.00 93.06 151 LYS A N 1
ATOM 1203 C CA . LYS A 1 151 ? -11.313 24.149 10.578 1.00 93.06 151 LYS A CA 1
ATOM 1204 C C . LYS A 1 151 ? -12.092 24.555 11.833 1.00 93.06 151 LYS A C 1
ATOM 1206 O O . LYS A 1 151 ? -12.302 25.748 12.043 1.00 93.06 151 LYS A O 1
ATOM 1211 N N . ALA A 1 152 ? -12.533 23.600 12.650 1.00 93.62 152 ALA A N 1
ATOM 1212 C CA . ALA A 1 152 ? -13.329 23.886 13.838 1.00 93.62 152 ALA A CA 1
ATOM 1213 C C . ALA A 1 152 ? -12.548 24.762 14.847 1.00 93.62 152 ALA A C 1
ATOM 1215 O O . ALA A 1 152 ? -11.412 24.419 15.188 1.00 93.62 152 ALA A O 1
ATOM 1216 N N . PRO A 1 153 ? -13.148 25.839 15.402 1.00 90.88 153 PRO A N 1
ATOM 1217 C CA . PRO A 1 153 ? -12.468 26.737 16.344 1.00 90.88 153 PRO A CA 1
ATOM 1218 C C . PRO A 1 153 ? -11.899 26.019 17.575 1.00 90.88 153 PRO A C 1
ATOM 1220 O O . PRO A 1 153 ? -10.819 26.362 18.052 1.00 90.88 153 PRO A O 1
ATOM 1223 N N . ALA A 1 154 ? -12.593 24.979 18.047 1.00 91.31 154 ALA A N 1
ATOM 1224 C CA . ALA A 1 154 ? -12.177 24.154 19.180 1.00 91.31 154 ALA A CA 1
ATOM 1225 C C . ALA A 1 154 ? -10.869 23.373 18.932 1.00 91.31 154 ALA A C 1
ATOM 1227 O O . ALA A 1 154 ? -10.187 22.998 19.881 1.00 91.31 154 ALA A O 1
ATOM 1228 N N . ASN A 1 155 ? -10.488 23.158 17.668 1.00 91.62 155 ASN A N 1
ATOM 1229 C CA . ASN A 1 155 ? -9.353 22.320 17.276 1.00 91.62 155 ASN A CA 1
ATOM 1230 C C . ASN A 1 155 ? -8.166 23.125 16.732 1.00 91.62 155 ASN A C 1
ATOM 1232 O O . ASN A 1 155 ? -7.300 22.568 16.054 1.00 91.62 155 ASN A O 1
ATOM 1236 N N . LYS A 1 156 ? -8.084 24.425 17.041 1.00 91.62 156 LYS A N 1
ATOM 1237 C CA . LYS A 1 156 ? -7.041 25.321 16.517 1.00 91.62 156 LYS A CA 1
ATOM 1238 C C . LYS A 1 156 ? -5.615 24.806 16.759 1.00 91.62 156 LYS A C 1
ATOM 1240 O O . LYS A 1 156 ? -4.771 24.914 15.876 1.00 91.62 156 LYS A O 1
ATOM 1245 N N . THR A 1 157 ? -5.351 24.191 17.911 1.00 90.44 157 THR A N 1
ATOM 1246 C 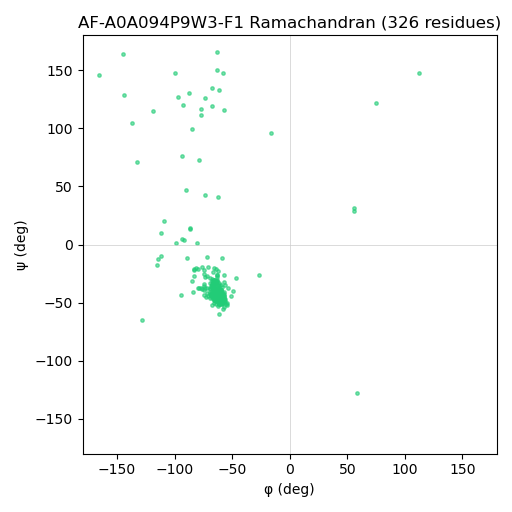CA . THR A 1 157 ? -4.041 23.590 18.206 1.00 90.44 157 THR A CA 1
ATOM 1247 C C . THR A 1 157 ? -3.729 22.412 17.281 1.00 90.44 157 THR A C 1
ATOM 1249 O O . THR A 1 157 ? -2.638 22.352 16.724 1.00 90.44 157 THR A O 1
ATOM 1252 N N . HIS A 1 158 ? -4.693 21.510 17.052 1.00 90.75 158 HIS A N 1
ATOM 1253 C CA . HIS A 1 158 ? -4.527 20.381 16.127 1.00 90.75 158 HIS A CA 1
ATOM 1254 C C . HIS A 1 158 ? -4.283 20.860 14.694 1.00 90.75 158 HIS A C 1
ATOM 1256 O O . HIS A 1 158 ? -3.429 20.314 14.005 1.00 90.75 158 HIS A O 1
ATOM 1262 N N . ASN A 1 159 ? -4.994 21.908 14.273 1.00 93.50 159 ASN A N 1
ATOM 1263 C CA . ASN A 1 159 ? -4.812 22.561 12.981 1.00 93.50 159 ASN A CA 1
ATOM 1264 C C . ASN A 1 159 ? -3.374 23.068 12.796 1.00 93.50 159 ASN A C 1
ATOM 1266 O O . ASN A 1 159 ? -2.703 22.656 11.851 1.00 93.50 159 ASN A O 1
ATOM 1270 N N . ILE A 1 160 ? -2.882 23.887 13.731 1.00 93.62 160 ILE A N 1
ATOM 1271 C CA . ILE A 1 160 ? -1.531 24.462 13.654 1.00 93.62 160 ILE A CA 1
ATOM 1272 C C . ILE A 1 160 ? -0.474 23.355 13.619 1.00 93.62 160 ILE A C 1
ATOM 1274 O O . ILE A 1 160 ? 0.408 23.378 12.759 1.00 93.62 160 ILE A O 1
ATOM 1278 N N . VAL A 1 161 ? -0.572 22.369 14.517 1.00 93.88 161 VAL A N 1
ATOM 1279 C CA . VAL A 1 161 ? 0.398 21.266 14.597 1.00 93.88 161 VAL A CA 1
ATOM 1280 C C . VAL A 1 161 ? 0.390 20.444 13.310 1.00 93.88 161 VAL A C 1
ATOM 1282 O O . VAL A 1 161 ? 1.449 20.209 12.731 1.00 93.88 161 VAL A O 1
ATOM 1285 N N . PHE A 1 162 ? -0.793 20.055 12.825 1.00 94.25 162 PHE A N 1
ATOM 1286 C CA . PHE A 1 162 ? -0.917 19.252 11.613 1.00 94.25 162 PHE A CA 1
ATOM 1287 C C . PHE A 1 162 ? -0.352 19.972 10.388 1.00 94.25 162 PHE A C 1
ATOM 1289 O O . PHE A 1 162 ? 0.435 19.377 9.652 1.00 94.25 162 PHE A O 1
ATOM 1296 N N . TYR A 1 163 ? -0.689 21.249 10.177 1.00 94.06 163 TYR A N 1
ATOM 1297 C CA . TYR A 1 163 ? -0.155 21.995 9.035 1.00 94.06 163 TYR A CA 1
ATOM 1298 C C . TYR A 1 163 ? 1.340 22.266 9.153 1.00 94.06 163 TYR A C 1
ATOM 1300 O O . TYR A 1 163 ? 2.025 22.200 8.140 1.00 94.06 163 TYR A O 1
ATOM 1308 N N . THR A 1 164 ? 1.862 22.515 10.355 1.00 95.31 164 THR A N 1
ATOM 1309 C CA . THR A 1 164 ? 3.305 22.734 10.550 1.00 95.31 164 THR A CA 1
ATOM 1310 C C . THR A 1 164 ? 4.097 21.466 10.235 1.00 95.31 164 THR A C 1
ATOM 1312 O O . THR A 1 164 ? 5.049 21.517 9.458 1.00 95.31 164 THR A O 1
ATOM 1315 N N . ILE A 1 165 ? 3.667 20.313 10.767 1.00 95.00 165 ILE A N 1
ATOM 1316 C CA . ILE A 1 165 ? 4.293 19.014 10.470 1.00 95.00 165 ILE A CA 1
ATOM 1317 C C . ILE A 1 165 ? 4.168 18.697 8.980 1.00 95.00 165 ILE A C 1
ATOM 1319 O O . ILE A 1 165 ? 5.150 18.313 8.352 1.00 95.00 165 ILE A O 1
ATOM 1323 N N . SER A 1 166 ? 2.980 18.895 8.404 1.00 94.75 166 SER A N 1
ATOM 1324 C CA . SER A 1 166 ? 2.740 18.636 6.983 1.00 94.75 166 SER A CA 1
ATOM 1325 C C . SER A 1 166 ? 3.626 19.515 6.105 1.00 94.75 166 SER A C 1
ATOM 1327 O O . SER A 1 166 ? 4.300 18.996 5.226 1.00 94.75 166 SER A O 1
ATOM 1329 N N . ALA A 1 167 ? 3.688 20.824 6.359 1.00 95.94 167 ALA A N 1
ATOM 1330 C CA . ALA A 1 167 ? 4.525 21.747 5.600 1.00 95.94 167 ALA A CA 1
ATOM 1331 C C . ALA A 1 167 ? 6.007 21.361 5.688 1.00 95.94 167 ALA A C 1
ATOM 1333 O O . ALA A 1 167 ? 6.666 21.254 4.656 1.00 95.94 167 ALA A O 1
ATOM 1334 N N . GLY A 1 168 ? 6.509 21.079 6.895 1.00 96.50 168 GLY A N 1
ATOM 1335 C CA . GLY A 1 168 ? 7.883 20.616 7.090 1.00 96.50 168 GLY A CA 1
ATOM 1336 C C . GLY A 1 168 ? 8.174 19.313 6.342 1.00 96.50 168 GLY A C 1
ATOM 1337 O O . GLY A 1 168 ? 9.181 19.218 5.644 1.00 96.50 168 GLY A O 1
ATOM 1338 N N . ALA A 1 169 ? 7.265 18.338 6.419 1.00 95.62 169 ALA A N 1
ATOM 1339 C CA . ALA A 1 169 ? 7.398 17.062 5.723 1.00 95.62 169 ALA A CA 1
ATOM 1340 C C . ALA A 1 169 ? 7.373 17.229 4.196 1.00 95.62 169 ALA A C 1
ATOM 1342 O O . ALA A 1 169 ? 8.228 16.670 3.516 1.00 95.62 169 ALA A O 1
ATOM 1343 N N . TYR A 1 170 ? 6.439 18.018 3.652 1.00 96.75 170 TYR A N 1
ATOM 1344 C CA . TYR A 1 170 ? 6.338 18.272 2.213 1.00 96.75 170 TYR A CA 1
ATOM 1345 C C . TYR A 1 170 ? 7.565 19.006 1.677 1.00 96.75 170 TYR A C 1
ATOM 1347 O O . TYR A 1 170 ? 8.114 18.591 0.658 1.00 96.75 170 TYR A O 1
ATOM 1355 N N . VAL A 1 171 ? 8.021 20.062 2.356 1.00 97.00 171 VAL A N 1
ATOM 1356 C CA . VAL A 1 171 ? 9.214 20.814 1.943 1.00 97.00 171 VAL A CA 1
ATOM 1357 C C . VAL A 1 171 ? 10.451 19.925 2.022 1.00 97.00 171 VAL A C 1
ATOM 1359 O O . VAL A 1 171 ? 11.161 19.790 1.028 1.00 97.00 171 VAL A O 1
ATOM 1362 N N . GLY A 1 172 ? 10.673 19.262 3.162 1.00 95.69 172 GLY A N 1
ATOM 1363 C CA . GLY A 1 172 ? 11.822 18.379 3.356 1.00 95.69 172 GLY A CA 1
ATOM 1364 C C . GLY A 1 172 ? 11.863 17.243 2.334 1.00 95.69 172 GLY A C 1
ATOM 1365 O O . GLY A 1 172 ? 12.880 17.046 1.673 1.00 95.69 172 GLY A O 1
ATOM 1366 N N . ALA A 1 173 ? 10.741 16.545 2.134 1.00 94.69 173 ALA A N 1
ATOM 1367 C CA . ALA A 1 173 ? 10.637 15.473 1.146 1.00 94.69 173 ALA A CA 1
ATOM 1368 C C . ALA A 1 173 ? 10.880 15.979 -0.283 1.00 94.69 173 ALA A C 1
ATOM 1370 O O . ALA A 1 173 ? 11.609 15.340 -1.036 1.00 94.69 173 ALA A O 1
ATOM 1371 N N . THR A 1 174 ? 10.314 17.133 -0.650 1.00 95.69 174 THR A N 1
ATOM 1372 C CA . THR A 1 174 ? 10.484 17.710 -1.992 1.00 95.69 174 THR A CA 1
ATOM 1373 C C . THR A 1 174 ? 11.946 18.048 -2.267 1.00 95.69 174 THR A C 1
ATOM 1375 O O . THR A 1 174 ? 12.464 17.669 -3.313 1.00 95.69 174 THR A O 1
ATOM 1378 N N . VAL A 1 175 ? 12.632 18.698 -1.321 1.00 96.38 175 VAL A N 1
ATOM 1379 C CA . VAL A 1 175 ? 14.055 19.052 -1.464 1.00 96.38 175 VAL A CA 1
ATOM 1380 C C . VAL A 1 175 ? 14.915 17.801 -1.639 1.00 96.38 175 VAL A C 1
ATOM 1382 O O . VAL A 1 175 ? 15.701 17.737 -2.580 1.00 96.38 175 VAL A O 1
ATOM 1385 N N . VAL A 1 176 ? 14.726 16.787 -0.788 1.00 96.12 176 VAL A N 1
ATOM 1386 C CA . VAL A 1 176 ? 15.490 15.530 -0.866 1.00 96.12 176 VAL A CA 1
ATOM 1387 C C . VAL A 1 176 ? 15.258 14.816 -2.200 1.00 96.12 176 VAL A C 1
ATOM 1389 O O . VAL A 1 176 ? 16.206 14.337 -2.818 1.00 96.12 176 VAL A O 1
ATOM 1392 N N . MET A 1 177 ? 14.011 14.746 -2.671 1.00 95.19 177 MET A N 1
ATOM 1393 C CA . MET A 1 177 ? 13.702 14.026 -3.906 1.00 95.19 177 MET A CA 1
ATOM 1394 C C . MET A 1 177 ? 14.151 14.773 -5.166 1.00 95.19 177 MET A C 1
ATOM 1396 O O . MET A 1 177 ? 14.583 14.123 -6.114 1.00 95.19 177 MET A O 1
ATOM 1400 N N . ILE A 1 178 ? 14.070 16.110 -5.186 1.00 95.38 178 ILE A N 1
ATOM 1401 C CA . ILE A 1 178 ? 14.628 16.914 -6.283 1.00 95.38 178 ILE A CA 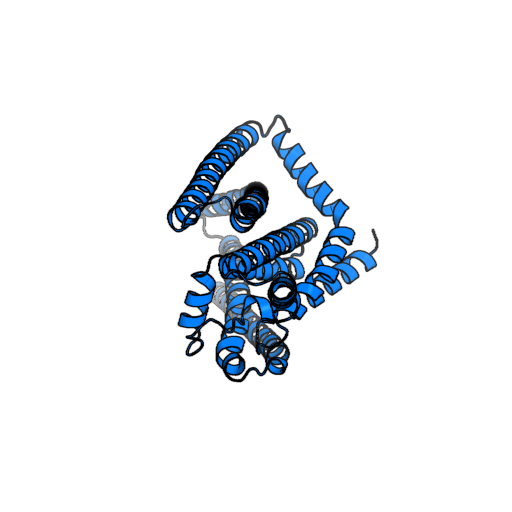1
ATOM 1402 C C . ILE A 1 178 ? 16.149 16.764 -6.311 1.00 95.38 178 ILE A C 1
ATOM 1404 O O . ILE A 1 178 ? 16.691 16.526 -7.383 1.00 95.38 178 ILE A O 1
ATOM 1408 N N . GLY A 1 179 ? 16.818 16.834 -5.153 1.00 95.19 179 GLY A N 1
ATOM 1409 C CA . GLY A 1 179 ? 18.260 16.591 -5.054 1.00 95.19 179 GLY A CA 1
ATOM 1410 C C . GLY A 1 179 ? 18.644 15.233 -5.640 1.00 95.19 179 GLY A C 1
ATOM 1411 O O . GLY A 1 179 ? 19.424 15.174 -6.578 1.00 95.19 179 GLY A O 1
ATOM 1412 N N . SER A 1 180 ? 17.977 14.159 -5.203 1.00 93.12 180 SER A N 1
ATOM 1413 C CA . SER A 1 180 ? 18.216 12.813 -5.741 1.00 93.12 180 SER A CA 1
ATOM 1414 C C . SER A 1 180 ? 17.961 12.697 -7.251 1.00 93.12 180 SER A C 1
ATOM 1416 O O . SER A 1 180 ? 18.646 11.929 -7.922 1.00 93.12 180 SER A O 1
ATOM 1418 N N . LEU A 1 181 ? 16.981 13.422 -7.802 1.00 92.56 181 LEU A N 1
ATOM 1419 C CA . LEU A 1 181 ? 16.726 13.429 -9.245 1.00 92.56 181 LEU A CA 1
ATOM 1420 C C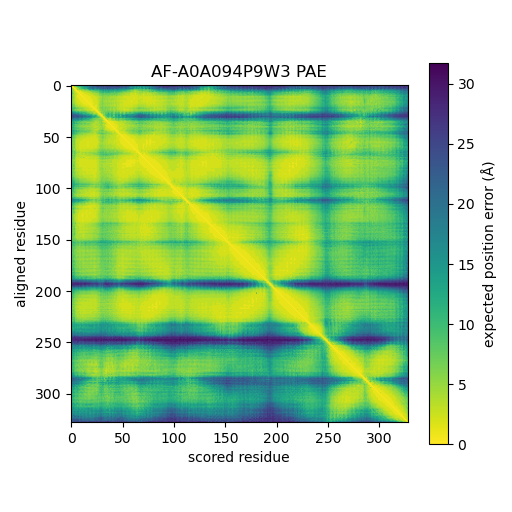 . LEU A 1 181 ? 17.847 14.137 -10.018 1.00 92.56 181 LEU A C 1
ATOM 1422 O O . LEU A 1 181 ? 18.235 13.656 -11.081 1.00 92.56 181 LEU A O 1
ATOM 1426 N N . LEU A 1 182 ? 18.350 15.254 -9.488 1.00 93.44 182 LEU A N 1
ATOM 1427 C CA . LEU A 1 182 ? 19.470 15.992 -10.071 1.00 93.44 182 LEU A CA 1
ATOM 1428 C C . LEU A 1 182 ? 20.760 15.171 -10.006 1.00 93.44 182 LEU A C 1
ATOM 1430 O O . LEU A 1 182 ? 21.414 15.023 -11.031 1.00 93.44 182 LEU A O 1
ATOM 1434 N N . ASP A 1 183 ? 21.050 14.538 -8.868 1.00 92.25 183 ASP A N 1
ATOM 1435 C CA . ASP A 1 183 ? 22.216 13.660 -8.718 1.00 92.25 183 ASP A CA 1
ATOM 1436 C C . ASP A 1 183 ? 22.182 12.514 -9.746 1.00 92.25 183 ASP A C 1
ATOM 1438 O O . ASP A 1 183 ? 23.168 12.238 -10.428 1.00 92.25 183 ASP A O 1
ATOM 1442 N N . ASN A 1 184 ? 21.019 11.874 -9.923 1.00 88.12 184 ASN A N 1
ATOM 1443 C CA . ASN A 1 184 ? 20.846 10.817 -10.924 1.00 88.12 184 ASN A CA 1
ATOM 1444 C C . ASN A 1 184 ? 21.005 11.335 -12.362 1.00 88.12 184 ASN A C 1
ATOM 1446 O O . ASN A 1 184 ? 21.506 10.612 -13.223 1.00 88.12 184 ASN A O 1
ATOM 1450 N N . TYR A 1 185 ? 20.559 12.561 -12.637 1.00 88.06 185 TYR A N 1
ATOM 1451 C CA . TYR A 1 185 ? 20.727 13.195 -13.942 1.00 88.06 185 TYR A CA 1
ATOM 1452 C C . TYR A 1 185 ? 22.200 13.512 -14.232 1.00 88.06 185 TYR A C 1
ATOM 1454 O O . TYR A 1 185 ? 22.679 13.231 -15.333 1.00 88.06 185 TYR A O 1
ATOM 1462 N N . ASP A 1 186 ? 22.924 14.048 -13.249 1.00 88.00 186 ASP A N 1
ATOM 1463 C CA . ASP A 1 186 ? 24.342 14.386 -13.376 1.00 88.00 186 ASP A CA 1
ATOM 1464 C C . ASP A 1 186 ? 25.188 13.127 -13.593 1.00 88.00 186 ASP A C 1
ATOM 1466 O O . ASP A 1 186 ? 26.017 13.099 -14.504 1.00 88.00 186 ASP A O 1
ATOM 1470 N N . LEU A 1 187 ? 24.914 12.050 -12.845 1.00 85.94 187 LEU A N 1
ATOM 1471 C CA . LEU A 1 187 ? 25.545 10.741 -13.048 1.00 85.94 187 LEU A CA 1
ATOM 1472 C C . LEU A 1 187 ? 25.274 10.191 -14.454 1.00 85.94 187 LEU A C 1
ATOM 1474 O O . LEU A 1 187 ? 26.204 9.826 -15.169 1.00 85.94 187 LEU A O 1
ATOM 1478 N N . ALA A 1 188 ? 24.009 10.195 -14.883 1.00 81.56 188 ALA A N 1
ATOM 1479 C CA . ALA A 1 188 ? 23.633 9.701 -16.205 1.00 81.56 188 ALA A CA 1
ATOM 1480 C C . ALA A 1 188 ? 24.253 10.522 -17.346 1.00 81.56 188 ALA A C 1
ATOM 1482 O O . ALA A 1 188 ? 24.468 9.985 -18.429 1.00 81.56 188 ALA A O 1
ATOM 1483 N N . THR A 1 189 ? 24.528 11.809 -17.115 1.00 82.25 189 THR A N 1
ATOM 1484 C CA . THR A 1 189 ? 25.181 12.698 -18.084 1.00 82.25 189 THR A CA 1
ATOM 1485 C C . THR A 1 189 ? 26.698 12.495 -18.107 1.00 82.25 189 THR A C 1
ATOM 1487 O O . THR A 1 189 ? 27.300 12.543 -19.180 1.00 82.25 189 THR A O 1
ATOM 1490 N N . ALA A 1 190 ? 27.320 12.250 -16.949 1.00 80.38 190 ALA A N 1
ATOM 1491 C CA . ALA A 1 190 ? 28.765 12.062 -16.816 1.00 80.38 190 ALA A CA 1
ATOM 1492 C C . ALA A 1 190 ? 29.282 10.815 -17.554 1.00 80.38 190 ALA A C 1
ATOM 1494 O O . ALA A 1 190 ? 30.386 10.843 -18.097 1.00 80.38 190 ALA A O 1
ATOM 1495 N N . ASP A 1 191 ? 28.469 9.761 -17.637 1.00 71.56 191 ASP A N 1
ATOM 1496 C CA . ASP A 1 191 ? 28.810 8.516 -18.336 1.00 71.56 191 ASP A CA 1
ATOM 1497 C C . ASP A 1 191 ? 28.622 8.591 -19.868 1.00 71.56 191 ASP A C 1
ATOM 1499 O O . ASP A 1 191 ? 28.856 7.605 -20.573 1.00 71.56 191 ASP A O 1
ATOM 1503 N N . GLN A 1 192 ? 28.211 9.742 -20.427 1.00 67.75 192 GLN A N 1
ATOM 1504 C CA . GLN A 1 192 ? 27.902 9.850 -21.858 1.00 67.75 192 GLN A CA 1
ATOM 1505 C C . GLN A 1 192 ? 29.059 10.418 -22.699 1.00 67.75 192 GLN A C 1
ATOM 1507 O O . GLN A 1 192 ? 29.501 11.551 -22.478 1.00 67.75 192 GLN A O 1
ATOM 1512 N N . PRO A 1 193 ? 29.481 9.719 -23.771 1.00 55.34 193 PRO A N 1
ATOM 1513 C CA . PRO A 1 193 ? 30.394 10.266 -24.765 1.00 55.34 193 PRO A CA 1
ATOM 1514 C C . PRO A 1 193 ? 29.637 11.198 -25.733 1.00 55.34 193 PRO A C 1
ATOM 1516 O O . PRO A 1 193 ? 29.401 10.856 -26.884 1.00 55.34 193 PRO A O 1
ATOM 1519 N N . GLY A 1 194 ? 29.257 12.389 -25.258 1.00 54.28 194 GLY A N 1
ATOM 1520 C CA . GLY A 1 194 ? 28.796 13.527 -26.069 1.00 54.28 194 GLY A CA 1
ATOM 1521 C C . GLY A 1 194 ? 27.377 13.450 -26.669 1.00 54.28 194 GLY A C 1
ATOM 1522 O O . GLY A 1 194 ? 27.075 12.614 -27.514 1.00 54.28 194 GLY A O 1
ATOM 1523 N N . GLY A 1 195 ? 26.537 14.439 -26.327 1.00 56.12 195 GLY A N 1
ATOM 1524 C CA . GLY A 1 195 ? 25.231 14.706 -26.954 1.00 56.12 195 GLY A CA 1
ATOM 1525 C C . GLY A 1 195 ? 24.023 14.458 -26.039 1.00 56.12 195 GLY A C 1
ATOM 1526 O O . GLY A 1 195 ? 24.044 13.586 -25.183 1.00 56.12 195 GLY A O 1
ATOM 1527 N N . PHE A 1 196 ? 22.951 15.240 -26.212 1.00 59.44 196 PHE A N 1
ATOM 1528 C CA . PHE A 1 196 ? 21.711 15.107 -25.435 1.00 59.44 196 PHE A CA 1
ATOM 1529 C C . PHE A 1 196 ? 20.875 13.916 -25.934 1.00 59.44 196 PHE A C 1
ATOM 1531 O O . PHE A 1 196 ? 20.413 13.924 -27.077 1.00 59.44 196 PHE A O 1
ATOM 1538 N N . GLN A 1 197 ? 20.659 12.904 -25.088 1.00 68.88 197 GLN A N 1
ATOM 1539 C CA . GLN A 1 197 ? 19.887 11.707 -25.435 1.00 68.88 197 GLN A CA 1
ATOM 1540 C C . GLN A 1 197 ? 18.441 11.745 -24.917 1.00 68.88 197 GLN A C 1
ATOM 1542 O O . GLN A 1 197 ? 18.142 12.237 -23.829 1.00 68.88 197 GLN A O 1
ATOM 1547 N N . GLN A 1 198 ? 17.528 11.132 -25.677 1.00 72.06 198 GLN A N 1
ATOM 1548 C CA . GLN A 1 198 ? 16.113 10.974 -25.313 1.00 72.06 198 GLN A CA 1
ATOM 1549 C C . GLN A 1 198 ? 15.918 10.245 -23.965 1.00 72.06 198 GLN A C 1
ATOM 1551 O O . GLN A 1 198 ? 14.923 10.470 -23.275 1.00 72.06 198 GLN A O 1
ATOM 1556 N N . SER A 1 199 ? 16.873 9.401 -23.565 1.00 74.44 199 SER A N 1
ATOM 1557 C CA . SER A 1 199 ? 16.890 8.693 -22.280 1.00 74.44 199 SER A CA 1
ATOM 1558 C C . SER A 1 199 ? 16.923 9.641 -21.072 1.00 74.44 199 SER A C 1
ATOM 1560 O O . SER A 1 199 ? 16.256 9.352 -20.076 1.00 74.44 199 SER A O 1
ATOM 1562 N N . LEU A 1 200 ? 17.615 10.785 -21.181 1.00 80.44 200 LEU A N 1
ATOM 1563 C CA . LEU A 1 200 ? 17.704 11.822 -20.144 1.00 80.44 200 LEU A CA 1
ATOM 1564 C C . LEU A 1 200 ? 16.389 12.604 -19.997 1.00 80.44 200 LEU A C 1
ATOM 1566 O O . LEU A 1 200 ? 15.967 12.906 -18.882 1.00 80.44 200 LEU A O 1
ATOM 1570 N N . ILE A 1 201 ? 15.686 12.867 -21.106 1.00 83.62 201 ILE A N 1
ATOM 1571 C CA . ILE A 1 201 ? 14.345 13.483 -21.068 1.00 83.62 201 ILE A CA 1
ATOM 1572 C C . ILE A 1 201 ? 13.391 12.587 -20.278 1.00 83.62 201 ILE A C 1
ATOM 1574 O O . ILE A 1 201 ? 12.680 13.051 -19.387 1.00 83.62 201 ILE A O 1
ATOM 1578 N N . TRP A 1 202 ? 13.387 11.290 -20.589 1.00 83.06 202 TRP A N 1
ATOM 1579 C CA . TRP A 1 202 ? 12.522 10.332 -19.909 1.00 83.06 202 TRP A CA 1
ATOM 1580 C C . TRP A 1 202 ? 12.904 10.119 -18.444 1.00 83.06 202 TRP A C 1
ATOM 1582 O O . TRP A 1 202 ? 12.001 9.923 -17.634 1.00 83.06 202 TRP A O 1
ATOM 1592 N N . LEU A 1 203 ? 14.191 10.222 -18.090 1.00 86.38 203 LEU A N 1
ATOM 1593 C CA . LEU A 1 203 ? 14.643 10.238 -16.694 1.00 86.38 203 LEU A CA 1
ATOM 1594 C C . LEU A 1 203 ? 13.982 11.389 -15.928 1.00 86.38 203 LEU A C 1
ATOM 1596 O O . LEU A 1 203 ? 13.373 11.159 -14.885 1.00 86.38 203 LEU A O 1
ATOM 1600 N N . ILE A 1 204 ? 14.025 12.612 -16.467 1.00 89.38 204 ILE A N 1
ATOM 1601 C CA . ILE A 1 204 ? 13.406 13.779 -15.820 1.00 89.38 204 ILE A CA 1
ATOM 1602 C C . ILE A 1 204 ? 11.883 13.616 -15.743 1.00 89.38 204 ILE A C 1
ATOM 1604 O O . ILE A 1 204 ? 11.299 13.817 -14.680 1.00 89.38 204 ILE A O 1
ATOM 1608 N N . VAL A 1 205 ? 11.226 13.229 -16.841 1.00 90.38 205 VAL A N 1
ATOM 1609 C CA . VAL A 1 205 ? 9.759 13.088 -16.889 1.00 90.38 205 VAL A CA 1
ATOM 1610 C C . VAL A 1 205 ? 9.266 12.040 -15.890 1.00 90.38 205 VAL A C 1
ATOM 1612 O O . VAL A 1 205 ? 8.375 12.331 -15.088 1.00 90.38 205 VAL A O 1
ATOM 1615 N N . LEU A 1 206 ? 9.845 10.8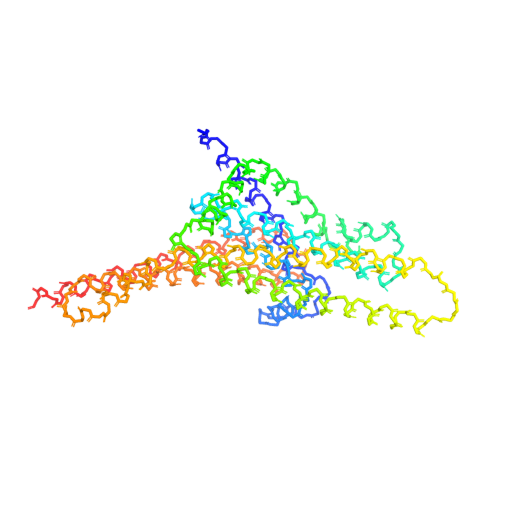35 -15.900 1.00 90.19 206 LEU A N 1
ATOM 1616 C CA . LEU A 1 206 ? 9.474 9.783 -14.951 1.00 90.19 206 LEU A CA 1
ATOM 1617 C C . LEU A 1 206 ? 9.855 10.171 -13.522 1.00 90.19 206 LEU A C 1
ATOM 1619 O O . LEU A 1 206 ? 9.061 9.943 -12.613 1.00 90.19 206 LEU A O 1
ATOM 1623 N N . GLY A 1 207 ? 11.002 10.822 -13.328 1.00 91.31 207 GLY A N 1
ATOM 1624 C CA . GLY A 1 207 ? 11.437 11.345 -12.038 1.00 91.31 207 GLY A CA 1
ATOM 1625 C C . GLY A 1 207 ? 10.429 12.318 -11.429 1.00 91.31 207 GLY A C 1
ATOM 1626 O O . GLY A 1 207 ? 9.993 12.126 -10.296 1.00 91.31 207 GLY A O 1
ATOM 1627 N N . VAL A 1 208 ? 9.963 13.309 -12.193 1.00 94.62 208 VAL A N 1
ATOM 1628 C CA . VAL A 1 208 ? 8.937 14.265 -11.737 1.00 94.62 208 VAL A CA 1
ATOM 1629 C C . VAL A 1 208 ? 7.625 13.554 -11.391 1.00 94.62 208 VAL A C 1
ATOM 1631 O O . VAL A 1 208 ? 7.018 13.854 -10.359 1.00 94.62 208 VAL A O 1
ATOM 1634 N N . ILE A 1 209 ? 7.199 12.575 -12.197 1.00 94.69 209 ILE A N 1
ATOM 1635 C CA . ILE A 1 209 ? 6.001 11.770 -11.904 1.00 94.69 209 ILE A CA 1
ATOM 1636 C C . ILE A 1 209 ? 6.188 10.968 -10.607 1.00 94.69 209 ILE A C 1
ATOM 1638 O O . ILE A 1 209 ? 5.289 10.947 -9.763 1.00 94.69 209 ILE A O 1
ATOM 1642 N N . GLN A 1 210 ? 7.352 10.343 -10.406 1.00 92.56 210 GLN A N 1
ATOM 1643 C CA . GLN A 1 210 ? 7.668 9.623 -9.171 1.00 92.56 210 GLN A CA 1
ATOM 1644 C C . GLN A 1 210 ? 7.643 10.552 -7.953 1.00 92.56 210 GLN A C 1
ATOM 1646 O O . GLN A 1 210 ? 7.095 10.163 -6.920 1.00 92.56 210 GLN A O 1
ATOM 1651 N N . ILE A 1 211 ? 8.187 11.770 -8.059 1.00 94.50 211 ILE A N 1
ATOM 1652 C CA . ILE A 1 211 ? 8.136 12.777 -6.986 1.00 94.50 211 ILE A CA 1
ATOM 1653 C C . ILE A 1 211 ? 6.683 13.110 -6.650 1.00 94.50 211 ILE A C 1
ATOM 1655 O O . ILE A 1 211 ? 6.287 13.020 -5.488 1.00 94.50 211 ILE A O 1
ATOM 1659 N N . ALA A 1 212 ? 5.865 13.423 -7.657 1.00 95.88 212 ALA A N 1
ATOM 1660 C CA . ALA A 1 212 ? 4.454 13.739 -7.453 1.00 95.88 212 ALA A CA 1
ATOM 1661 C C . ALA A 1 212 ? 3.703 12.594 -6.748 1.00 95.88 212 ALA A C 1
ATOM 1663 O O . ALA A 1 212 ? 2.945 12.831 -5.805 1.00 95.88 212 ALA A O 1
ATOM 1664 N N . LEU A 1 213 ? 3.954 11.345 -7.150 1.00 95.62 213 LEU A N 1
ATOM 1665 C CA . LEU A 1 213 ? 3.350 10.166 -6.529 1.00 95.62 213 LEU A CA 1
ATOM 1666 C C . LEU A 1 213 ? 3.846 9.936 -5.094 1.00 95.62 213 LEU A C 1
ATOM 1668 O O . LEU A 1 213 ? 3.029 9.664 -4.215 1.00 95.62 213 LEU A O 1
ATOM 1672 N N . LYS A 1 214 ? 5.144 10.096 -4.814 1.00 93.88 214 LYS A N 1
ATOM 1673 C CA . LYS A 1 214 ? 5.689 9.998 -3.446 1.00 93.88 214 LYS A CA 1
ATOM 1674 C C . LYS A 1 214 ? 5.105 11.072 -2.527 1.00 93.88 214 LYS A C 1
ATOM 1676 O O . LYS A 1 214 ? 4.745 10.770 -1.391 1.00 93.88 214 LYS A O 1
ATOM 1681 N N . LEU A 1 215 ? 4.948 12.301 -3.018 1.00 96.38 215 LEU A N 1
ATOM 1682 C CA . LEU A 1 215 ? 4.308 13.392 -2.277 1.00 96.38 215 LEU A CA 1
ATOM 1683 C C . LEU A 1 215 ? 2.808 13.147 -2.052 1.00 96.38 215 LEU A C 1
ATOM 1685 O O . LEU A 1 215 ? 2.272 13.504 -1.000 1.00 96.38 215 LEU A O 1
ATOM 1689 N N . LEU A 1 216 ? 2.126 12.501 -3.000 1.00 96.38 216 LEU A N 1
ATOM 1690 C CA . LEU A 1 216 ? 0.746 12.057 -2.811 1.00 96.38 216 LEU A CA 1
ATOM 1691 C C . LEU A 1 216 ? 0.655 10.975 -1.725 1.00 96.38 216 LEU A C 1
ATOM 1693 O O . LEU A 1 216 ? -0.202 11.063 -0.848 1.00 96.38 216 LEU A O 1
ATOM 1697 N N . ILE A 1 217 ? 1.558 9.991 -1.742 1.00 95.00 217 ILE A N 1
ATOM 1698 C CA . ILE A 1 217 ? 1.645 8.946 -0.711 1.00 95.00 217 ILE A CA 1
ATOM 1699 C C . ILE A 1 217 ? 1.932 9.561 0.664 1.00 95.00 217 ILE A C 1
ATOM 1701 O O . ILE A 1 217 ? 1.273 9.194 1.637 1.00 95.00 217 ILE A O 1
ATOM 1705 N N . LEU A 1 218 ? 2.851 10.529 0.747 1.00 96.00 218 LEU A N 1
ATOM 1706 C CA . LEU A 1 218 ? 3.117 11.285 1.974 1.00 96.00 218 LEU A CA 1
ATOM 1707 C C . LEU A 1 218 ? 1.843 11.967 2.489 1.00 96.00 218 LEU A C 1
ATOM 1709 O O . LEU A 1 218 ? 1.515 11.850 3.668 1.00 96.00 218 LEU A O 1
ATOM 1713 N N . GLY A 1 219 ? 1.091 12.620 1.601 1.00 95.75 219 GLY A N 1
ATOM 1714 C CA . GLY A 1 219 ? -0.192 13.239 1.934 1.00 95.75 219 GLY A CA 1
ATOM 1715 C C . GLY A 1 219 ? -1.209 12.251 2.488 1.00 95.75 219 GLY A C 1
ATOM 1716 O O . GLY A 1 219 ? -1.843 12.522 3.507 1.00 95.75 219 GLY A O 1
ATOM 1717 N N . LEU A 1 220 ? -1.334 11.078 1.864 1.00 95.31 220 LEU A N 1
ATOM 1718 C CA . LEU A 1 220 ? -2.178 10.002 2.383 1.00 95.31 220 LEU A CA 1
ATOM 1719 C C . LEU A 1 220 ? -1.696 9.553 3.772 1.00 95.31 220 LEU A C 1
ATOM 1721 O O . LEU A 1 220 ? -2.508 9.450 4.686 1.00 95.31 220 LEU A O 1
ATOM 1725 N N . GLY A 1 221 ? -0.391 9.366 3.974 1.00 94.19 221 GLY A N 1
ATOM 1726 C CA . GLY A 1 221 ? 0.180 9.026 5.281 1.00 94.19 221 GLY A CA 1
ATOM 1727 C C . GLY A 1 221 ? -0.142 10.057 6.370 1.00 94.19 221 GLY A C 1
ATOM 1728 O O . GLY A 1 221 ? -0.532 9.686 7.477 1.00 94.19 221 GLY A O 1
ATOM 1729 N N . LEU A 1 222 ? -0.061 11.349 6.045 1.00 95.06 222 LEU A N 1
ATOM 1730 C CA . LEU A 1 222 ? -0.432 12.441 6.950 1.00 95.06 222 LEU A CA 1
ATOM 1731 C C . LEU A 1 222 ? -1.939 12.446 7.256 1.00 95.06 222 LEU A C 1
ATOM 1733 O O . LEU A 1 222 ? -2.345 12.606 8.404 1.00 95.06 222 LEU A O 1
ATOM 1737 N N . LEU A 1 223 ? -2.796 12.218 6.260 1.00 94.44 223 LEU A N 1
ATOM 1738 C CA . LEU A 1 223 ? -4.240 12.104 6.492 1.00 94.44 223 LEU A CA 1
ATOM 1739 C C . LEU A 1 223 ? -4.584 10.898 7.377 1.00 94.44 223 LEU A C 1
ATOM 1741 O O . LEU A 1 223 ? -5.438 11.006 8.258 1.00 94.44 223 LEU A O 1
ATOM 1745 N N . ALA A 1 224 ? -3.898 9.771 7.177 1.00 91.25 224 ALA A N 1
ATOM 1746 C CA . ALA A 1 224 ? -4.049 8.583 8.008 1.00 91.25 224 ALA A CA 1
ATOM 1747 C C . ALA A 1 224 ? -3.610 8.844 9.455 1.00 91.25 224 ALA A C 1
ATOM 1749 O O . ALA A 1 224 ? -4.306 8.427 10.380 1.00 91.25 224 ALA A O 1
ATOM 1750 N N . SER A 1 225 ? -2.499 9.561 9.664 1.00 90.44 225 SER A N 1
ATOM 1751 C CA . SER A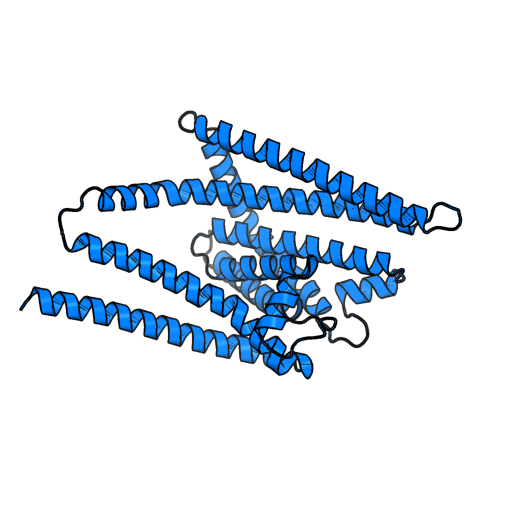 1 225 ? -2.018 9.894 11.009 1.00 90.44 225 SER A CA 1
ATOM 1752 C C . SER A 1 225 ? -2.963 10.853 11.733 1.00 90.44 225 SER A C 1
ATOM 1754 O O . SER A 1 225 ? -3.255 10.643 12.910 1.00 90.44 225 SER A O 1
ATOM 1756 N N . LEU A 1 226 ? -3.522 11.843 11.028 1.00 92.19 226 LEU A N 1
ATOM 1757 C CA . LEU A 1 226 ? -4.552 12.723 11.576 1.00 92.19 226 LEU A CA 1
ATOM 1758 C C . LEU A 1 226 ? -5.801 11.936 11.977 1.00 92.19 226 LEU A C 1
ATOM 1760 O O . LEU A 1 226 ? -6.313 12.109 13.081 1.00 92.19 226 LEU A O 1
ATOM 1764 N N . TRP A 1 227 ? -6.284 11.060 11.096 1.00 89.81 227 TRP A N 1
ATOM 1765 C CA . TRP A 1 227 ? -7.445 10.226 11.387 1.00 89.81 227 TRP A CA 1
ATOM 1766 C C . TRP A 1 227 ? -7.202 9.306 12.592 1.00 89.81 227 TRP A C 1
ATOM 1768 O O . TRP A 1 227 ? -8.037 9.249 13.497 1.00 89.81 227 TRP A O 1
ATOM 1778 N N . ALA A 1 228 ? -6.044 8.641 12.643 1.00 86.25 228 ALA A N 1
ATOM 1779 C CA . ALA A 1 228 ? -5.659 7.779 13.757 1.00 86.25 228 ALA A CA 1
ATOM 1780 C C . ALA A 1 228 ? -5.578 8.568 15.069 1.00 86.25 228 ALA A C 1
ATOM 1782 O O . ALA A 1 228 ? -6.118 8.129 16.082 1.00 86.25 228 ALA A O 1
ATOM 1783 N N . TRP A 1 229 ? -4.987 9.765 15.041 1.00 88.00 229 TRP A N 1
ATOM 1784 C CA . TRP A 1 229 ? -4.921 10.647 16.204 1.00 88.00 229 TRP A CA 1
ATOM 1785 C C . TRP A 1 229 ? -6.314 11.001 16.737 1.00 88.00 229 TRP A C 1
ATOM 1787 O O . TRP A 1 229 ? -6.573 10.847 17.931 1.00 88.00 229 TRP A O 1
ATOM 1797 N N . ILE A 1 230 ? -7.227 11.418 15.853 1.00 86.50 230 ILE A N 1
ATOM 1798 C CA . ILE A 1 230 ? -8.608 11.766 16.220 1.00 86.50 230 ILE A CA 1
ATOM 1799 C C . ILE A 1 230 ? -9.328 10.555 16.822 1.00 86.50 230 ILE A C 1
ATOM 1801 O O . ILE A 1 230 ? -9.999 10.682 17.845 1.00 86.50 230 ILE A O 1
ATOM 1805 N N . SER A 1 231 ? -9.179 9.380 16.205 1.00 80.12 231 SER A N 1
ATOM 1806 C CA . SER A 1 231 ? -9.851 8.161 16.656 1.00 80.12 231 SER A CA 1
ATOM 1807 C C . SER A 1 231 ? -9.315 7.666 18.000 1.00 80.12 231 SER A C 1
ATOM 1809 O O . SER A 1 231 ? -10.097 7.268 18.858 1.00 80.12 231 SER A O 1
ATOM 1811 N N . TRP A 1 232 ? -7.996 7.671 18.197 1.00 79.31 232 TRP A N 1
ATOM 1812 C CA . TRP A 1 232 ? -7.369 7.045 19.365 1.00 79.31 232 TRP A CA 1
ATOM 1813 C C . TRP A 1 232 ? -7.370 7.931 20.601 1.00 79.31 232 TRP A C 1
ATOM 1815 O O . TRP A 1 232 ? -7.261 7.424 21.714 1.00 79.31 232 TRP A O 1
ATOM 1825 N N . GLN A 1 233 ? -7.513 9.247 20.450 1.00 77.31 233 GLN A N 1
ATOM 1826 C CA . GLN A 1 233 ? -7.465 10.167 21.582 1.00 77.31 233 GLN A CA 1
ATOM 1827 C C . GLN A 1 233 ? -8.516 9.839 22.657 1.00 77.31 233 GLN A C 1
ATOM 1829 O O . GLN A 1 233 ? -8.216 9.906 23.851 1.00 77.31 233 GLN A O 1
ATOM 1834 N N . ALA A 1 234 ? -9.735 9.478 22.247 1.00 72.00 234 ALA A N 1
ATOM 1835 C CA . ALA A 1 234 ? -10.807 9.108 23.169 1.00 72.00 234 ALA A CA 1
ATOM 1836 C C . ALA A 1 234 ? -10.510 7.781 23.888 1.00 72.00 234 ALA A C 1
ATOM 1838 O O . ALA A 1 234 ? -10.670 7.685 25.109 1.00 72.00 234 ALA A O 1
ATOM 1839 N N . ASP A 1 235 ? -10.009 6.790 23.151 1.00 73.12 235 ASP A N 1
ATOM 1840 C CA . ASP A 1 235 ? -9.677 5.470 23.688 1.00 73.12 235 ASP A CA 1
ATOM 1841 C C . ASP A 1 235 ? -8.493 5.541 24.657 1.00 73.12 235 ASP A C 1
ATOM 1843 O O . ASP A 1 235 ? -8.583 5.039 25.776 1.00 73.12 235 ASP A O 1
ATOM 1847 N N . ILE A 1 236 ? -7.421 6.249 24.288 1.00 72.25 236 ILE A N 1
ATOM 1848 C CA . ILE A 1 236 ? -6.237 6.447 25.135 1.00 72.25 236 ILE A CA 1
ATOM 1849 C C . ILE A 1 236 ? -6.620 7.163 26.431 1.00 72.25 236 ILE A C 1
ATOM 1851 O O . ILE A 1 236 ? -6.221 6.730 27.508 1.00 72.25 236 ILE A O 1
ATOM 1855 N N . ARG A 1 237 ? -7.428 8.231 26.362 1.00 75.25 237 ARG A N 1
ATOM 1856 C CA . ARG A 1 237 ? -7.903 8.935 27.567 1.00 75.25 237 ARG A CA 1
ATOM 1857 C C . ARG A 1 237 ? -8.741 8.033 28.464 1.00 75.25 237 ARG A C 1
ATOM 1859 O O . ARG A 1 237 ? -8.605 8.101 29.681 1.00 75.25 237 ARG A O 1
ATOM 1866 N N . THR A 1 238 ? -9.574 7.186 27.868 1.00 73.62 238 THR A N 1
ATOM 1867 C CA . THR A 1 238 ? -10.394 6.223 28.605 1.00 73.62 238 THR A CA 1
ATOM 1868 C C . THR A 1 238 ? -9.513 5.202 29.319 1.00 73.62 238 THR A C 1
ATOM 1870 O O . THR A 1 238 ? -9.680 4.994 30.517 1.00 73.62 238 THR A O 1
ATOM 1873 N N . VAL A 1 239 ? -8.541 4.610 28.620 1.00 67.44 239 VAL A N 1
ATOM 1874 C CA . VAL A 1 239 ? -7.588 3.651 29.201 1.00 67.44 239 VAL A CA 1
ATOM 1875 C C . VAL A 1 239 ? -6.753 4.298 30.304 1.00 67.44 239 VAL A C 1
ATOM 1877 O O . VAL A 1 239 ? -6.670 3.743 31.393 1.00 67.44 239 VAL A O 1
ATOM 1880 N N . LEU A 1 240 ? -6.193 5.488 30.066 1.00 70.50 240 LEU A N 1
ATOM 1881 C CA . LEU A 1 240 ? -5.412 6.222 31.066 1.00 70.50 240 LEU A CA 1
ATOM 1882 C C . LEU A 1 240 ? -6.248 6.606 32.293 1.00 70.50 240 LEU A C 1
ATOM 1884 O O . LEU A 1 240 ? -5.729 6.586 33.404 1.00 70.50 240 LEU A O 1
ATOM 1888 N N . GLY A 1 241 ? -7.532 6.928 32.107 1.00 73.31 241 GLY A N 1
ATOM 1889 C CA . GLY A 1 241 ? -8.474 7.146 33.205 1.00 73.31 241 GLY A CA 1
ATOM 1890 C C . GLY A 1 241 ? -8.647 5.891 34.060 1.00 73.31 241 GLY A C 1
ATOM 1891 O O . GLY A 1 241 ? -8.421 5.942 35.265 1.00 73.31 241 GLY A O 1
ATOM 1892 N N . HIS A 1 242 ? -8.924 4.744 33.428 1.00 66.81 242 HIS A N 1
ATOM 1893 C CA . HIS A 1 242 ? -9.028 3.455 34.130 1.00 66.81 242 HIS A CA 1
ATOM 1894 C C . HIS A 1 242 ? -7.717 3.056 34.818 1.00 66.81 242 HIS A C 1
ATOM 1896 O O . HIS A 1 242 ? -7.744 2.533 35.924 1.00 66.81 242 HIS A O 1
ATOM 1902 N N . MET A 1 243 ? -6.564 3.341 34.205 1.00 63.00 243 MET A N 1
ATOM 1903 C CA . MET A 1 243 ? -5.247 3.113 34.811 1.00 63.00 243 MET A CA 1
ATOM 1904 C C . MET A 1 243 ? -4.928 4.076 35.957 1.00 63.00 243 MET A C 1
ATOM 1906 O O . MET A 1 243 ? -4.023 3.804 36.731 1.00 63.00 243 MET A O 1
ATOM 1910 N N . LYS A 1 244 ? -5.594 5.224 36.074 1.00 65.25 244 LYS A N 1
ATOM 1911 C CA . LYS A 1 244 ? -5.368 6.150 37.192 1.00 65.25 244 LYS A CA 1
ATOM 1912 C C . LYS A 1 244 ? -6.202 5.760 38.414 1.00 65.25 244 LYS A C 1
ATOM 1914 O O . LYS A 1 244 ? -5.741 5.919 39.542 1.00 65.25 244 LYS A O 1
ATOM 1919 N N . ASP A 1 245 ? -7.375 5.180 38.185 1.00 59.44 245 ASP A N 1
ATOM 1920 C CA . ASP A 1 245 ? -8.316 4.743 39.217 1.00 59.44 245 ASP A CA 1
ATOM 1921 C C . ASP A 1 245 ? -8.071 3.283 39.652 1.00 59.44 245 ASP A C 1
ATOM 1923 O O . ASP A 1 245 ? -9.013 2.505 39.770 1.00 59.44 245 ASP A O 1
ATOM 1927 N N . PHE A 1 246 ? -6.810 2.907 39.927 1.00 51.94 246 PHE A N 1
ATOM 1928 C CA . PHE A 1 246 ? -6.339 1.565 40.349 1.00 51.94 246 PHE A CA 1
ATOM 1929 C C . PHE A 1 246 ? -6.902 1.068 41.710 1.00 51.94 246 PHE A C 1
ATOM 1931 O O . PHE A 1 246 ? -6.204 0.454 42.515 1.00 51.94 246 PHE A O 1
ATOM 1938 N N . LYS A 1 247 ? -8.185 1.289 42.006 1.00 52.47 247 LYS A N 1
ATOM 1939 C CA . LYS A 1 247 ? -8.930 0.480 42.970 1.00 52.47 247 LYS A CA 1
ATOM 1940 C C . LYS A 1 247 ? -9.464 -0.751 42.243 1.00 52.47 247 LYS A C 1
ATOM 1942 O O . LYS A 1 247 ? -10.471 -0.681 41.544 1.00 52.47 247 LYS A O 1
ATOM 1947 N N . LEU A 1 248 ? -8.734 -1.855 42.425 1.00 51.19 248 LEU A N 1
ATOM 1948 C CA . LEU A 1 248 ? -9.124 -3.249 42.180 1.00 51.19 248 LEU A CA 1
ATOM 1949 C C . LEU A 1 248 ? -10.642 -3.429 42.035 1.00 51.19 248 LEU A C 1
ATOM 1951 O O . LEU A 1 248 ? -11.358 -3.546 43.023 1.00 51.19 248 LEU A O 1
ATOM 1955 N N . THR A 1 249 ? -11.130 -3.437 40.800 1.00 54.12 249 THR A N 1
ATOM 1956 C CA . THR A 1 249 ? -12.484 -3.880 40.476 1.00 54.12 249 THR A CA 1
ATOM 1957 C C . THR A 1 249 ? -12.443 -4.596 39.128 1.00 54.12 249 THR A C 1
ATOM 1959 O O . THR A 1 249 ? -11.896 -4.085 38.150 1.00 54.12 249 THR A O 1
ATOM 1962 N N . GLU A 1 250 ? -13.017 -5.797 39.121 1.00 54.69 250 GLU A N 1
ATOM 1963 C CA . GLU A 1 250 ? -13.311 -6.787 38.060 1.00 54.69 250 GLU A CA 1
ATOM 1964 C C . GLU A 1 250 ? -13.498 -6.237 36.622 1.00 54.69 250 GLU A C 1
ATOM 1966 O O . GLU A 1 250 ? -13.235 -6.893 35.611 1.00 54.69 250 GLU A O 1
ATOM 1971 N N . TYR A 1 251 ? -13.912 -4.977 36.504 1.00 50.91 251 TYR A N 1
ATOM 1972 C CA . TYR A 1 251 ? -14.120 -4.272 35.244 1.00 50.91 251 TYR A CA 1
ATOM 1973 C C . TYR A 1 251 ? -12.817 -3.962 34.476 1.00 50.91 251 TYR A C 1
ATOM 1975 O O . TYR A 1 251 ? -12.822 -3.892 33.240 1.00 50.91 251 TYR A O 1
ATOM 1983 N N . LEU A 1 252 ? -11.693 -3.798 35.185 1.00 51.84 252 LEU A N 1
ATOM 1984 C CA . LEU A 1 252 ? -10.392 -3.456 34.597 1.00 51.84 252 LEU A CA 1
ATOM 1985 C C . LEU A 1 252 ? -9.767 -4.668 33.883 1.00 51.84 252 LEU A C 1
ATOM 1987 O O . LEU A 1 252 ? -9.282 -4.534 32.758 1.00 51.84 252 LEU A O 1
ATOM 1991 N N . THR A 1 253 ? -9.895 -5.868 34.457 1.00 60.03 253 THR A N 1
ATOM 1992 C CA . THR A 1 253 ? -9.459 -7.143 33.861 1.00 60.03 253 THR A CA 1
ATOM 1993 C C . THR A 1 253 ? -10.175 -7.417 32.540 1.00 60.03 253 THR A C 1
ATOM 1995 O O . THR A 1 253 ? -9.530 -7.755 31.548 1.00 60.03 253 THR A O 1
ATOM 1998 N N . ARG A 1 254 ? -11.491 -7.174 32.470 1.00 64.19 254 ARG A N 1
ATOM 1999 C CA . ARG A 1 254 ? -12.281 -7.391 31.245 1.00 64.19 254 ARG A CA 1
ATOM 2000 C C . ARG A 1 254 ? -11.919 -6.424 30.113 1.00 64.19 254 ARG A C 1
ATOM 2002 O O . ARG A 1 254 ? -11.793 -6.849 28.963 1.00 64.19 254 ARG A O 1
ATOM 2009 N N . LYS A 1 255 ? -11.750 -5.128 30.404 1.00 62.91 255 LYS A N 1
ATOM 2010 C CA . LYS A 1 255 ? -11.375 -4.145 29.371 1.00 62.91 255 LYS A CA 1
ATOM 2011 C C . LYS A 1 255 ? -9.935 -4.323 28.903 1.00 62.91 255 LYS A C 1
ATOM 2013 O O . LYS A 1 255 ? -9.703 -4.321 27.696 1.00 62.91 255 LYS A O 1
ATOM 2018 N N . VAL A 1 256 ? -8.987 -4.531 29.818 1.00 66.12 256 VAL A N 1
ATOM 2019 C CA . VAL A 1 256 ? -7.584 -4.789 29.454 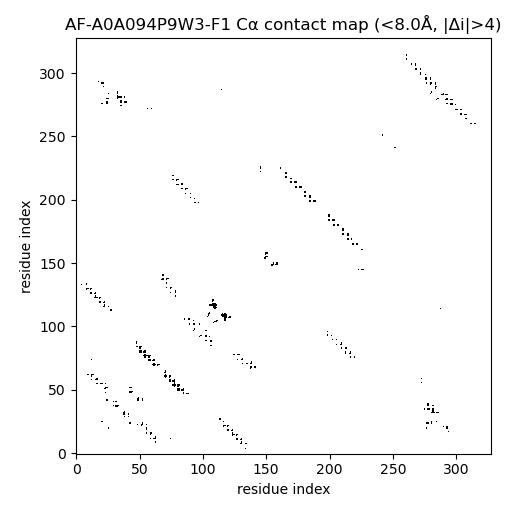1.00 66.12 256 VAL A CA 1
ATOM 2020 C C . VAL A 1 256 ? -7.467 -6.075 28.634 1.00 66.12 256 VAL A C 1
ATOM 2022 O O . VAL A 1 256 ? -6.821 -6.052 27.589 1.00 66.12 256 VAL A O 1
ATOM 2025 N N . ALA A 1 257 ? -8.169 -7.151 29.008 1.00 66.62 257 ALA A N 1
ATOM 2026 C CA . ALA A 1 257 ? -8.219 -8.378 28.210 1.00 66.62 257 ALA A CA 1
ATOM 2027 C C . ALA A 1 257 ? -8.801 -8.146 26.804 1.00 66.62 257 ALA A C 1
ATOM 2029 O O . ALA A 1 257 ? -8.274 -8.679 25.832 1.00 66.62 257 ALA A O 1
ATOM 2030 N N . SER A 1 258 ? -9.834 -7.306 26.663 1.00 68.75 258 SER A N 1
ATOM 2031 C CA . SER A 1 258 ? -10.390 -6.943 25.350 1.00 68.75 258 SER A CA 1
ATOM 2032 C C . SER A 1 258 ? -9.380 -6.200 24.463 1.00 68.75 258 SER A C 1
ATOM 2034 O O . SER A 1 258 ? -9.316 -6.452 23.255 1.00 68.75 258 SER A O 1
ATOM 2036 N N . TYR A 1 259 ? -8.582 -5.291 25.031 1.00 70.62 259 TYR A N 1
ATOM 2037 C CA . TYR A 1 259 ? -7.523 -4.601 24.284 1.00 70.62 259 TYR A CA 1
ATOM 2038 C C . TYR A 1 259 ? -6.379 -5.548 23.918 1.00 70.62 259 TYR A C 1
ATOM 2040 O O . TYR A 1 259 ? -5.929 -5.546 22.773 1.00 70.62 259 TYR A O 1
ATOM 2048 N N . LEU A 1 260 ? -5.960 -6.401 24.855 1.00 72.50 260 LEU A N 1
ATOM 2049 C CA . LEU A 1 260 ? -4.928 -7.411 24.633 1.00 72.50 260 LEU A CA 1
ATOM 2050 C C . LEU A 1 260 ? -5.351 -8.389 23.524 1.00 72.50 260 LEU A C 1
ATOM 2052 O O . LEU A 1 260 ? -4.581 -8.659 22.608 1.00 72.50 260 LEU A O 1
ATOM 2056 N N . TYR A 1 261 ? -6.607 -8.843 23.547 1.00 75.12 261 TYR A N 1
ATOM 2057 C CA . TYR A 1 261 ? -7.188 -9.679 22.498 1.00 75.12 261 TYR A CA 1
ATOM 2058 C C . TYR A 1 261 ? -7.175 -8.981 21.135 1.00 75.12 261 TYR A C 1
ATOM 2060 O O . TYR A 1 261 ? -6.801 -9.588 20.134 1.00 75.12 261 TYR A O 1
ATOM 2068 N N . THR A 1 262 ? -7.530 -7.694 21.089 1.00 75.31 262 THR A N 1
ATOM 2069 C CA . THR A 1 262 ? -7.480 -6.903 19.849 1.00 75.31 262 THR A CA 1
ATOM 2070 C C . THR A 1 262 ? -6.051 -6.811 19.312 1.00 75.31 262 THR A C 1
ATOM 2072 O O . THR A 1 262 ? -5.833 -6.970 18.112 1.00 75.31 262 THR A O 1
ATOM 2075 N N . PHE A 1 263 ? -5.069 -6.619 20.195 1.00 77.00 263 PHE A N 1
ATOM 2076 C CA . PHE A 1 263 ? -3.656 -6.596 19.826 1.00 77.00 263 PHE A CA 1
ATOM 2077 C C . PHE A 1 263 ? -3.188 -7.946 19.264 1.00 77.00 263 PHE A C 1
ATOM 2079 O O . PHE A 1 263 ? -2.621 -7.985 18.173 1.00 77.00 263 PHE A O 1
ATOM 2086 N N . TYR A 1 264 ? -3.494 -9.058 19.942 1.00 79.19 264 TYR A N 1
ATOM 2087 C CA . TYR A 1 264 ? -3.185 -10.402 19.440 1.00 79.19 264 TYR A CA 1
ATOM 2088 C C . TYR A 1 264 ? -3.864 -10.694 18.107 1.00 79.19 264 TYR A C 1
ATOM 2090 O O . TYR A 1 264 ? -3.235 -11.248 17.210 1.00 79.19 264 TYR A O 1
ATOM 2098 N N . PHE A 1 265 ? -5.126 -10.297 17.948 1.00 81.12 265 PHE A N 1
ATOM 2099 C CA . PHE A 1 265 ? -5.854 -10.470 16.698 1.00 81.12 265 PHE A CA 1
ATOM 2100 C C . PHE A 1 265 ? -5.160 -9.737 15.545 1.00 81.12 265 PHE A C 1
ATOM 2102 O O . PHE A 1 265 ? -4.909 -10.338 14.503 1.00 81.12 265 PHE A O 1
ATOM 2109 N N . ILE A 1 266 ? -4.799 -8.464 15.739 1.00 82.12 266 ILE A N 1
ATOM 2110 C CA . ILE A 1 266 ? -4.078 -7.678 14.727 1.00 82.12 266 ILE A CA 1
ATOM 2111 C C . ILE A 1 266 ? -2.725 -8.319 14.413 1.00 82.12 266 ILE A C 1
ATOM 2113 O O . ILE A 1 266 ? -2.374 -8.431 13.239 1.00 82.12 266 ILE A O 1
ATOM 2117 N N . PHE A 1 267 ? -1.994 -8.767 15.434 1.00 81.19 267 PHE A N 1
ATOM 2118 C CA . PHE A 1 267 ? -0.699 -9.416 15.260 1.00 81.19 267 PHE A CA 1
ATOM 2119 C C . PHE A 1 267 ? -0.819 -10.713 14.451 1.00 81.19 267 PHE A C 1
ATOM 2121 O O . PHE A 1 267 ? -0.174 -10.843 13.419 1.00 81.19 267 PHE A O 1
ATOM 2128 N N . ILE A 1 268 ? -1.703 -11.634 14.846 1.00 84.50 268 ILE A N 1
ATOM 2129 C CA . ILE A 1 268 ? -1.908 -12.921 14.162 1.00 84.50 268 ILE A CA 1
ATOM 2130 C C . ILE A 1 268 ? -2.342 -12.702 12.709 1.00 84.50 268 ILE A C 1
ATOM 2132 O O . ILE A 1 268 ? -1.766 -13.291 11.795 1.00 84.50 268 ILE A O 1
ATOM 2136 N N . ILE A 1 269 ? -3.332 -11.835 12.482 1.00 85.88 269 ILE A N 1
ATOM 2137 C CA . ILE A 1 269 ? -3.856 -11.553 11.141 1.00 85.88 269 ILE A CA 1
ATOM 2138 C C . ILE A 1 269 ? -2.804 -10.853 10.271 1.00 85.88 269 ILE A C 1
ATOM 2140 O O . ILE A 1 269 ? -2.647 -11.210 9.105 1.00 85.88 269 ILE A O 1
ATOM 2144 N N . GLY A 1 270 ? -2.068 -9.884 10.822 1.00 83.00 270 GLY A N 1
ATOM 2145 C CA . GLY A 1 270 ? -1.002 -9.176 10.113 1.00 83.00 270 GLY A CA 1
ATOM 2146 C C . GLY A 1 270 ? 0.169 -10.092 9.756 1.00 83.00 270 GLY A C 1
ATOM 2147 O O . GLY A 1 270 ? 0.612 -10.104 8.608 1.00 83.00 270 GLY A O 1
ATOM 2148 N N . SER A 1 271 ? 0.619 -10.916 10.705 1.00 83.75 271 SER A N 1
ATOM 2149 C CA . SER A 1 271 ? 1.660 -11.920 10.474 1.00 83.75 271 SER A CA 1
ATOM 2150 C C . SER A 1 271 ? 1.227 -12.951 9.440 1.00 83.75 271 SER A C 1
ATOM 2152 O O . SER A 1 271 ? 2.020 -13.295 8.573 1.00 83.75 271 SER A O 1
ATOM 2154 N N . ALA A 1 272 ? -0.026 -13.405 9.469 1.00 85.50 272 ALA A N 1
ATOM 2155 C CA . ALA A 1 272 ? -0.558 -14.314 8.460 1.00 85.50 272 ALA A CA 1
ATOM 2156 C C . ALA A 1 272 ? -0.616 -13.671 7.066 1.00 85.50 272 ALA A C 1
ATOM 2158 O O . ALA A 1 272 ? -0.210 -14.296 6.085 1.00 85.50 272 ALA A O 1
ATOM 2159 N N . ALA A 1 273 ? -1.063 -12.413 6.979 1.00 84.12 273 ALA A N 1
ATOM 2160 C CA . ALA A 1 273 ? -1.168 -11.685 5.717 1.00 84.12 273 ALA A CA 1
ATOM 2161 C C . ALA A 1 273 ? 0.175 -11.593 4.979 1.00 84.12 273 ALA A C 1
ATOM 2163 O O . ALA A 1 273 ? 0.180 -11.605 3.751 1.00 84.12 273 ALA A O 1
ATOM 2164 N N . VAL A 1 274 ? 1.293 -11.525 5.706 1.00 83.06 274 VAL A N 1
ATOM 2165 C CA . VAL A 1 274 ? 2.651 -11.475 5.138 1.00 83.06 274 VAL A CA 1
ATOM 2166 C C . VAL A 1 274 ? 3.283 -12.868 5.046 1.00 83.06 274 VAL A C 1
ATOM 2168 O O . VAL A 1 274 ? 3.870 -13.219 4.027 1.00 83.06 274 VAL A O 1
ATOM 2171 N N . GLY A 1 275 ? 3.144 -13.683 6.089 1.00 81.56 275 GLY A N 1
ATOM 2172 C CA . GLY A 1 275 ? 3.815 -14.975 6.212 1.00 81.56 275 GLY A CA 1
ATOM 2173 C C . GLY A 1 275 ? 3.296 -16.034 5.243 1.00 81.56 275 GLY A C 1
ATOM 2174 O O . GLY A 1 275 ? 4.097 -16.792 4.702 1.00 81.56 275 GLY A O 1
ATOM 2175 N N . ILE A 1 276 ? 1.985 -16.074 4.975 1.00 83.50 276 ILE A N 1
ATOM 2176 C CA . ILE A 1 276 ? 1.399 -17.075 4.066 1.00 83.50 276 ILE A CA 1
ATOM 2177 C C . ILE A 1 276 ? 1.892 -16.870 2.627 1.00 83.50 276 ILE A C 1
ATOM 2179 O O . ILE A 1 276 ? 2.377 -17.840 2.040 1.00 83.50 276 ILE A O 1
ATOM 2183 N N . PRO A 1 277 ? 1.828 -15.656 2.040 1.00 78.06 277 PRO A N 1
ATOM 2184 C CA . PRO A 1 277 ? 2.366 -15.451 0.702 1.00 78.06 277 PRO A CA 1
ATOM 2185 C C . PRO A 1 277 ? 3.879 -15.671 0.615 1.00 78.06 277 PRO A C 1
ATOM 2187 O O . PRO A 1 277 ? 4.338 -16.229 -0.374 1.00 78.06 277 PRO A O 1
ATOM 2190 N N . ILE A 1 278 ? 4.650 -15.310 1.649 1.00 80.19 278 ILE A N 1
ATOM 2191 C CA . ILE A 1 278 ? 6.099 -15.574 1.685 1.00 80.19 278 ILE A CA 1
ATOM 2192 C C . ILE A 1 278 ? 6.385 -17.072 1.668 1.00 80.19 278 ILE A C 1
ATOM 2194 O O . ILE A 1 278 ? 7.192 -17.526 0.862 1.00 80.19 278 ILE A O 1
ATOM 2198 N N . TYR A 1 279 ? 5.688 -17.848 2.498 1.00 80.38 279 TYR A N 1
ATOM 2199 C CA . TYR A 1 279 ? 5.805 -19.304 2.495 1.00 80.38 279 TYR A CA 1
ATOM 2200 C C . TYR A 1 279 ? 5.420 -19.913 1.137 1.00 80.38 279 TYR A C 1
ATOM 2202 O O . TYR A 1 279 ? 6.059 -20.857 0.664 1.00 80.38 279 TYR A O 1
ATOM 2210 N N . ALA A 1 280 ? 4.383 -19.373 0.488 1.00 77.06 280 ALA A N 1
ATOM 2211 C CA . ALA A 1 280 ? 3.990 -19.794 -0.853 1.00 77.06 280 ALA A CA 1
ATOM 2212 C C . ALA A 1 280 ? 5.115 -19.529 -1.868 1.00 77.06 280 ALA A C 1
ATOM 2214 O O . ALA A 1 280 ? 5.468 -20.423 -2.638 1.00 77.06 280 ALA A O 1
ATOM 2215 N N . SER A 1 281 ? 5.723 -18.342 -1.820 1.00 75.00 281 SER A N 1
ATOM 2216 C CA . SER A 1 281 ? 6.842 -17.969 -2.686 1.00 75.00 281 SER A CA 1
ATOM 2217 C C . SER A 1 281 ? 8.086 -18.822 -2.461 1.00 75.00 281 SER A C 1
ATOM 2219 O O . SER A 1 281 ? 8.681 -19.263 -3.441 1.00 75.00 281 SER A O 1
ATOM 2221 N N . THR A 1 282 ? 8.453 -19.124 -1.213 1.00 75.19 282 THR A N 1
ATOM 2222 C CA . THR A 1 282 ? 9.617 -19.983 -0.927 1.00 75.19 282 THR A CA 1
ATOM 2223 C C . THR A 1 282 ? 9.400 -21.414 -1.405 1.00 75.19 282 THR A C 1
ATOM 2225 O O . THR A 1 282 ? 10.295 -22.036 -1.965 1.00 75.19 282 THR A O 1
ATOM 2228 N N . THR A 1 283 ? 8.193 -21.944 -1.198 1.00 74.94 283 THR A N 1
ATOM 2229 C CA . THR A 1 283 ? 7.902 -23.367 -1.426 1.00 74.94 283 THR A CA 1
ATOM 2230 C C . THR A 1 283 ? 7.577 -23.670 -2.889 1.00 74.94 283 THR A C 1
ATOM 2232 O O . THR A 1 283 ? 8.020 -24.683 -3.425 1.00 74.94 283 THR A O 1
ATOM 2235 N N . TYR A 1 284 ? 6.810 -22.798 -3.548 1.00 72.00 284 TYR A N 1
ATOM 2236 C CA . TYR A 1 284 ? 6.277 -23.039 -4.895 1.00 72.00 284 TYR A CA 1
ATOM 2237 C C . TYR A 1 284 ? 6.831 -22.074 -5.948 1.00 72.00 284 TYR A C 1
ATOM 2239 O O . TYR A 1 284 ? 6.776 -22.373 -7.142 1.00 72.00 284 TYR A O 1
ATOM 2247 N N . GLY A 1 285 ? 7.408 -20.941 -5.532 1.00 61.88 285 GLY A N 1
ATOM 2248 C CA . GLY A 1 285 ? 7.972 -19.951 -6.449 1.00 61.88 285 GLY A CA 1
ATOM 2249 C C . GLY A 1 285 ? 9.184 -20.471 -7.226 1.00 61.88 285 GLY A C 1
ATOM 2250 O O . GLY A 1 285 ? 9.290 -20.223 -8.429 1.00 61.88 285 GLY A O 1
ATOM 2251 N N . ILE A 1 286 ? 10.049 -21.263 -6.585 1.00 60.22 286 ILE A N 1
ATOM 2252 C CA . ILE A 1 286 ? 11.230 -21.862 -7.236 1.00 60.22 286 ILE A CA 1
ATOM 2253 C C . ILE A 1 286 ? 10.819 -22.743 -8.429 1.00 60.22 286 ILE A C 1
ATOM 2255 O O . ILE A 1 286 ? 11.466 -22.718 -9.473 1.00 60.22 286 ILE A O 1
ATOM 2259 N N . ASN A 1 287 ? 9.696 -23.457 -8.309 1.00 62.16 287 ASN A N 1
ATOM 2260 C CA . ASN A 1 287 ? 9.193 -24.370 -9.337 1.00 62.16 287 ASN A CA 1
ATOM 2261 C C . ASN A 1 287 ? 8.221 -23.711 -10.328 1.00 62.16 287 ASN A C 1
ATOM 2263 O O . ASN A 1 287 ? 7.674 -24.406 -11.181 1.00 62.16 287 ASN A O 1
ATOM 2267 N N . GLN A 1 288 ? 7.995 -22.394 -10.230 1.00 64.25 288 GLN A N 1
ATOM 2268 C CA . GLN A 1 288 ? 7.068 -21.653 -11.094 1.00 64.25 288 GLN A CA 1
ATOM 2269 C C . GLN A 1 288 ? 5.626 -22.215 -11.083 1.00 64.25 288 GLN A C 1
ATOM 2271 O O . GLN A 1 288 ? 4.904 -22.116 -12.077 1.00 64.25 288 GLN A O 1
ATOM 2276 N N . ASP A 1 289 ? 5.175 -22.783 -9.959 1.00 66.56 289 ASP A N 1
ATOM 2277 C CA . ASP A 1 289 ? 3.828 -23.356 -9.829 1.00 66.56 289 ASP A CA 1
ATOM 2278 C C . ASP A 1 289 ? 2.824 -22.335 -9.257 1.00 66.56 289 ASP A C 1
ATOM 2280 O O . ASP A 1 289 ? 2.447 -22.351 -8.083 1.00 66.56 289 ASP A O 1
ATOM 2284 N N . TYR A 1 290 ? 2.387 -21.394 -10.100 1.00 60.88 290 TYR A N 1
ATOM 2285 C CA . TYR A 1 290 ? 1.479 -20.299 -9.703 1.00 60.88 290 TYR A CA 1
ATOM 2286 C C . TYR A 1 290 ? 0.083 -20.767 -9.320 1.00 60.88 290 TYR A C 1
ATOM 2288 O O . TYR A 1 290 ? -0.617 -20.069 -8.583 1.00 60.88 290 TYR A O 1
ATOM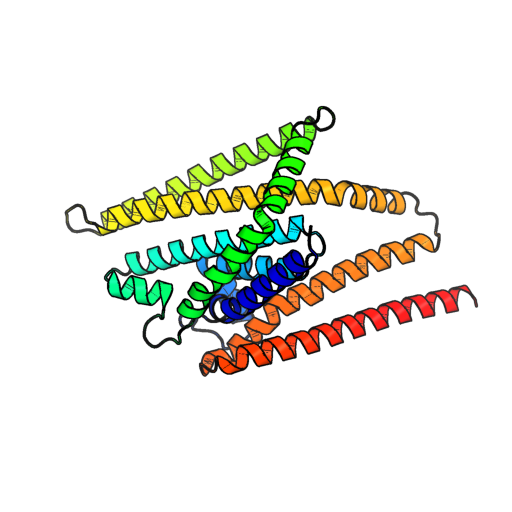 2296 N N . ALA A 1 291 ? -0.338 -21.935 -9.808 1.00 64.25 291 ALA A N 1
ATOM 2297 C CA . ALA A 1 291 ? -1.638 -22.497 -9.468 1.00 64.25 291 ALA A CA 1
ATOM 2298 C C . ALA A 1 291 ? -1.715 -22.877 -7.979 1.00 64.25 291 ALA A C 1
ATOM 2300 O O . ALA A 1 291 ? -2.812 -22.941 -7.417 1.00 64.25 291 ALA A O 1
ATOM 2301 N N . ALA A 1 292 ? -0.565 -23.052 -7.316 1.00 67.19 292 ALA A N 1
ATOM 2302 C CA . ALA A 1 292 ? -0.493 -23.318 -5.888 1.00 67.19 292 ALA A CA 1
ATOM 2303 C C . ALA A 1 292 ? -0.790 -22.082 -5.019 1.00 67.19 292 ALA A C 1
ATOM 2305 O O . ALA A 1 292 ? -1.323 -22.242 -3.922 1.00 67.19 292 ALA A O 1
ATOM 2306 N N . PHE A 1 293 ? -0.530 -20.851 -5.486 1.00 69.75 293 PHE A N 1
ATOM 2307 C CA . PHE A 1 293 ? -0.716 -19.635 -4.672 1.00 69.75 293 PHE A CA 1
ATOM 2308 C C . PHE A 1 293 ? -2.149 -19.467 -4.134 1.00 69.75 293 PHE A C 1
ATOM 2310 O O . PHE A 1 293 ? -2.294 -19.246 -2.930 1.00 69.75 293 PHE A O 1
ATOM 2317 N N . PRO A 1 294 ? -3.221 -19.617 -4.941 1.00 67.50 294 PRO A N 1
ATOM 2318 C CA . PRO A 1 294 ? -4.592 -19.587 -4.430 1.00 67.50 294 PRO A CA 1
ATOM 2319 C C . PRO A 1 294 ? -4.871 -20.669 -3.381 1.00 67.50 294 PRO A C 1
ATOM 2321 O O . PRO A 1 294 ? -5.538 -20.398 -2.384 1.00 67.50 294 PRO A O 1
ATOM 2324 N N . MET A 1 295 ? -4.342 -21.883 -3.569 1.00 73.81 295 MET A N 1
ATOM 2325 C CA . MET A 1 295 ? -4.531 -22.983 -2.618 1.00 73.81 295 MET A CA 1
ATOM 2326 C C . MET A 1 295 ? -3.804 -22.718 -1.298 1.00 73.81 295 MET A C 1
ATOM 2328 O O . MET A 1 295 ? -4.398 -22.887 -0.235 1.00 73.81 295 MET A O 1
ATOM 2332 N N . VAL A 1 296 ? -2.557 -22.244 -1.350 1.00 75.94 296 VAL A N 1
ATOM 2333 C CA . VAL A 1 296 ? -1.768 -21.889 -0.160 1.00 75.94 296 VAL A CA 1
ATOM 2334 C C . VAL A 1 296 ? -2.380 -20.693 0.565 1.00 75.94 296 VAL A C 1
ATOM 2336 O O . VAL A 1 296 ? -2.453 -20.702 1.791 1.00 75.94 296 VAL A O 1
ATOM 2339 N N . ALA A 1 297 ? -2.895 -19.701 -0.165 1.00 73.75 297 ALA A N 1
ATOM 2340 C CA . ALA A 1 297 ? -3.624 -18.582 0.424 1.00 73.75 297 ALA A CA 1
ATOM 2341 C C . ALA A 1 297 ? -4.878 -19.062 1.176 1.00 73.75 297 ALA A C 1
ATOM 2343 O O . ALA A 1 297 ? -5.089 -18.674 2.324 1.00 73.75 297 ALA A O 1
ATOM 2344 N N . LEU A 1 298 ? -5.681 -19.948 0.576 1.00 75.44 298 LEU A N 1
ATOM 2345 C CA . LEU A 1 298 ? -6.869 -20.520 1.224 1.00 75.44 298 LEU A CA 1
ATOM 2346 C C . LEU A 1 298 ? -6.511 -21.386 2.440 1.00 75.44 298 LEU A C 1
ATOM 2348 O O . LEU A 1 298 ? -7.124 -21.238 3.499 1.00 75.44 298 LEU A O 1
ATOM 2352 N N . ALA A 1 299 ? -5.503 -22.250 2.314 1.00 79.75 299 ALA A N 1
ATOM 2353 C CA . ALA A 1 299 ? -5.013 -23.078 3.412 1.00 79.75 299 ALA A CA 1
ATOM 2354 C C . ALA A 1 299 ? -4.479 -22.213 4.563 1.00 79.75 299 ALA A C 1
ATOM 2356 O O . ALA A 1 299 ? -4.824 -22.432 5.723 1.00 79.75 299 ALA A O 1
ATOM 2357 N N . GLY A 1 300 ? -3.708 -21.176 4.247 1.00 81.62 300 GLY A N 1
ATOM 2358 C CA . GLY A 1 300 ? -3.199 -20.228 5.225 1.00 81.62 300 GLY A CA 1
ATOM 2359 C C . GLY A 1 300 ? -4.313 -19.449 5.927 1.00 81.62 300 GLY A C 1
ATOM 2360 O O . GLY A 1 300 ? -4.255 -19.276 7.144 1.00 81.62 300 GLY A O 1
ATOM 2361 N N . VAL A 1 301 ? -5.369 -19.040 5.213 1.00 80.81 301 VAL A N 1
ATOM 2362 C CA . VAL A 1 301 ? -6.564 -18.435 5.833 1.00 80.81 301 VAL A CA 1
ATOM 2363 C C . VAL A 1 301 ? -7.218 -19.409 6.814 1.00 80.81 301 VAL A C 1
ATOM 2365 O O . VAL A 1 301 ? -7.551 -19.006 7.929 1.00 80.81 301 VAL A O 1
ATOM 2368 N N . ALA A 1 302 ? -7.357 -20.687 6.447 1.00 82.25 302 ALA A N 1
ATOM 2369 C CA . ALA A 1 302 ? -7.916 -21.706 7.333 1.00 82.25 302 ALA A CA 1
ATOM 2370 C C . ALA A 1 302 ? -7.057 -21.908 8.594 1.00 82.25 302 ALA A C 1
ATOM 2372 O O . ALA A 1 302 ? -7.586 -21.883 9.705 1.00 82.25 302 ALA A O 1
ATOM 2373 N N . VAL A 1 303 ? -5.734 -22.023 8.446 1.00 85.19 303 VAL A N 1
ATOM 2374 C CA . VAL A 1 303 ? -4.800 -22.141 9.580 1.00 85.19 303 VAL A CA 1
ATOM 2375 C C . VAL A 1 303 ? -4.867 -20.905 10.475 1.00 85.19 303 VAL A C 1
ATOM 2377 O O . VAL A 1 303 ? -4.984 -21.027 11.690 1.00 85.19 303 VAL A O 1
ATOM 2380 N N . THR A 1 304 ? -4.867 -19.708 9.890 1.00 86.44 304 THR A N 1
ATOM 2381 C CA . THR A 1 304 ? -4.969 -18.447 10.642 1.00 86.44 304 THR A CA 1
ATOM 2382 C C . THR A 1 304 ? -6.270 -18.381 11.428 1.00 86.44 304 THR A C 1
ATOM 2384 O O . THR A 1 304 ? -6.277 -17.982 12.591 1.00 86.44 304 THR A O 1
ATOM 2387 N N . PHE A 1 305 ? -7.374 -18.814 10.822 1.00 84.44 305 PHE A N 1
ATOM 2388 C CA . PHE A 1 305 ? -8.662 -18.889 11.495 1.00 84.44 305 PHE A CA 1
ATOM 2389 C C . PHE A 1 305 ? -8.631 -19.859 12.683 1.00 84.44 305 PHE A C 1
ATOM 2391 O O . PHE A 1 305 ? -9.108 -19.506 13.762 1.00 84.44 305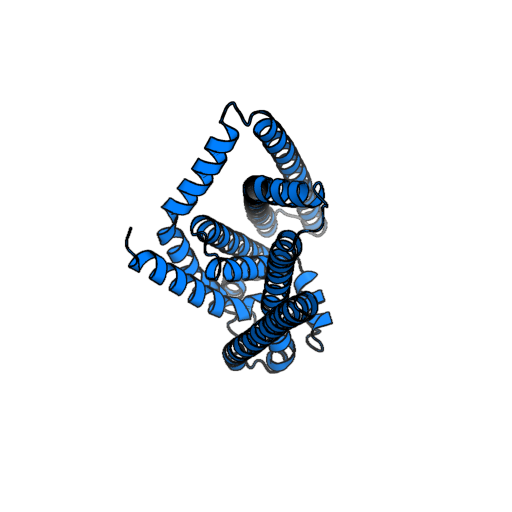 PHE A O 1
ATOM 2398 N N . LEU A 1 306 ? -8.012 -21.034 12.527 1.00 86.38 306 LEU A N 1
ATOM 2399 C CA . LEU A 1 306 ? -7.821 -21.985 13.625 1.00 86.38 306 LEU A CA 1
ATOM 2400 C C . LEU A 1 306 ? -6.970 -21.396 14.757 1.00 86.38 306 LEU A C 1
ATOM 2402 O O . LEU A 1 306 ? -7.328 -21.557 15.921 1.00 86.38 306 LEU A O 1
ATOM 2406 N N . VAL A 1 307 ? -5.895 -20.670 14.437 1.00 87.06 307 VAL A N 1
ATOM 2407 C CA . VAL A 1 307 ? -5.055 -19.996 15.442 1.00 87.06 307 VAL A CA 1
ATOM 2408 C C . VAL A 1 307 ? -5.854 -18.930 16.191 1.00 87.06 307 VAL A C 1
ATOM 2410 O O . VAL A 1 307 ? -5.844 -18.917 17.418 1.00 87.06 307 VAL A O 1
ATOM 2413 N N . VAL A 1 308 ? -6.610 -18.085 15.484 1.00 87.25 308 VAL A N 1
ATOM 2414 C CA . VAL A 1 308 ? -7.467 -17.067 16.116 1.00 87.25 308 VAL A CA 1
ATOM 2415 C C . VAL A 1 308 ? -8.516 -17.710 17.026 1.00 87.25 308 VAL A C 1
ATOM 2417 O O . VAL A 1 308 ? -8.750 -17.211 18.129 1.00 87.25 308 VAL A O 1
ATOM 2420 N N . LEU A 1 309 ? -9.136 -18.814 16.595 1.00 85.25 309 LEU A N 1
ATOM 2421 C CA . LEU A 1 309 ? -10.079 -19.569 17.419 1.00 85.25 309 LEU A CA 1
ATOM 2422 C C . LEU A 1 309 ? -9.409 -20.160 18.660 1.00 85.25 309 LEU A C 1
ATOM 2424 O O . LEU A 1 309 ? -9.950 -20.019 19.753 1.00 85.25 309 LEU A O 1
ATOM 2428 N N . ALA A 1 310 ? -8.234 -20.771 18.511 1.00 84.56 310 ALA A N 1
ATOM 2429 C CA . ALA A 1 310 ? -7.484 -21.335 19.627 1.00 84.56 310 ALA A CA 1
ATOM 2430 C C . ALA A 1 310 ? -7.095 -20.249 20.641 1.00 84.56 310 ALA A C 1
ATOM 2432 O O . ALA A 1 310 ? -7.338 -20.407 21.835 1.00 84.56 310 ALA A O 1
ATOM 2433 N N . THR A 1 311 ? -6.572 -19.109 20.180 1.00 83.75 311 THR A N 1
ATOM 2434 C CA . THR A 1 311 ? -6.257 -17.970 21.053 1.00 83.75 311 THR A CA 1
ATOM 2435 C C . THR A 1 311 ? -7.507 -17.457 21.760 1.00 83.75 311 THR A C 1
ATOM 2437 O O . THR A 1 311 ? -7.478 -17.237 22.969 1.00 83.75 311 THR A O 1
ATOM 2440 N N . ARG A 1 312 ? -8.626 -17.311 21.043 1.00 82.69 312 ARG A N 1
ATOM 2441 C CA . ARG A 1 312 ? -9.898 -16.899 21.647 1.00 82.69 312 ARG A CA 1
ATOM 2442 C C . ARG A 1 312 ? -10.352 -17.872 22.737 1.00 82.69 312 ARG A C 1
ATOM 2444 O O . ARG A 1 312 ? -10.719 -17.421 23.817 1.00 82.69 312 ARG A O 1
ATOM 2451 N N . LEU A 1 313 ? -10.278 -19.174 22.472 1.00 83.94 313 LEU A N 1
ATOM 2452 C CA . LEU A 1 313 ? -10.643 -20.213 23.431 1.00 83.94 313 LEU A CA 1
ATOM 2453 C C . LEU A 1 313 ? -9.768 -20.151 24.691 1.00 83.94 313 LEU A C 1
ATOM 2455 O O . LEU A 1 313 ? -10.289 -20.251 25.796 1.00 83.94 313 LEU A O 1
ATOM 2459 N N . ILE A 1 314 ? -8.457 -19.929 24.539 1.00 82.56 314 ILE A N 1
ATOM 2460 C CA . ILE A 1 314 ? -7.527 -19.771 25.670 1.00 82.56 314 ILE A CA 1
ATOM 2461 C C . ILE A 1 314 ? -7.923 -18.570 26.538 1.00 82.56 314 ILE A C 1
ATOM 2463 O O . ILE A 1 314 ? -7.950 -18.688 27.761 1.00 82.56 314 ILE A O 1
ATOM 2467 N N . PHE A 1 315 ? -8.265 -17.429 25.930 1.00 77.44 315 PHE A N 1
ATOM 2468 C CA . PHE A 1 315 ? -8.719 -16.250 26.677 1.00 77.44 315 PHE A CA 1
ATOM 2469 C C . PHE A 1 315 ? -10.046 -16.489 27.397 1.00 77.44 315 PHE A C 1
ATOM 2471 O O . PHE A 1 315 ? -10.173 -16.132 28.567 1.00 77.44 315 PHE A O 1
ATOM 2478 N N . GLU A 1 316 ? -11.025 -17.098 26.725 1.00 79.12 316 GLU A N 1
ATOM 2479 C CA . GLU A 1 316 ? -12.321 -17.419 27.333 1.00 79.12 316 GLU A CA 1
ATOM 2480 C C . GLU A 1 316 ? -12.153 -18.405 28.504 1.00 79.12 316 GLU A C 1
ATOM 2482 O O . GLU A 1 316 ? -12.738 -18.193 29.567 1.00 79.12 316 GLU A O 1
ATOM 2487 N N . LEU A 1 317 ? -11.283 -19.413 28.364 1.00 79.38 317 LEU A N 1
ATOM 2488 C CA . LEU A 1 317 ? -10.955 -20.356 29.434 1.00 79.38 317 LEU A CA 1
ATOM 2489 C C . LEU A 1 317 ? -10.241 -19.672 30.610 1.00 79.38 317 LEU A C 1
ATOM 2491 O O . LEU A 1 317 ? -10.605 -19.905 31.760 1.00 79.38 317 LEU A O 1
ATOM 2495 N N . ALA A 1 318 ? -9.257 -18.809 30.344 1.00 74.25 318 ALA A N 1
ATOM 2496 C CA . ALA A 1 318 ? -8.533 -18.083 31.388 1.00 74.25 318 ALA A CA 1
ATOM 2497 C C . ALA A 1 318 ? -9.468 -17.173 32.201 1.00 74.25 318 ALA A C 1
ATOM 2499 O O . ALA A 1 318 ? -9.405 -17.158 33.429 1.00 74.25 318 ALA A O 1
ATOM 2500 N N . VAL A 1 319 ? -10.380 -16.466 31.528 1.00 70.62 319 VAL A N 1
ATOM 2501 C CA . VAL A 1 319 ? -11.399 -15.637 32.189 1.00 70.62 319 VAL A CA 1
ATOM 2502 C C . VAL A 1 319 ? -12.371 -16.496 33.003 1.00 70.62 319 VAL A C 1
ATOM 2504 O O . VAL A 1 319 ? -12.751 -16.100 34.102 1.00 70.62 319 VAL A O 1
ATOM 2507 N N . ALA A 1 320 ? -12.769 -17.668 32.503 1.00 75.75 320 ALA A N 1
ATOM 2508 C CA . ALA A 1 320 ? -13.636 -18.581 33.245 1.00 75.75 320 ALA A CA 1
ATOM 2509 C C . ALA A 1 320 ? -12.960 -19.122 34.519 1.00 75.75 320 ALA A C 1
ATOM 2511 O O . ALA A 1 320 ? -13.591 -19.155 35.571 1.00 75.75 320 ALA A O 1
ATOM 2512 N N . ILE A 1 321 ? -11.674 -19.488 34.450 1.00 74.06 321 ILE A N 1
ATOM 2513 C CA . ILE A 1 321 ? -10.904 -19.969 35.609 1.00 74.06 321 ILE A CA 1
ATOM 2514 C C . ILE A 1 321 ? -10.792 -18.885 36.687 1.00 74.06 321 ILE A C 1
ATOM 2516 O O . ILE A 1 321 ? -10.975 -19.191 37.863 1.00 74.06 321 ILE A O 1
ATOM 2520 N N . ILE A 1 322 ? -10.539 -17.629 36.300 1.00 69.38 322 ILE A N 1
ATOM 2521 C CA . ILE A 1 322 ? -10.472 -16.503 37.248 1.00 69.38 322 ILE A CA 1
ATOM 2522 C C . ILE A 1 322 ? -11.811 -16.332 37.976 1.00 69.38 322 ILE A C 1
ATOM 2524 O O . ILE A 1 322 ? -11.822 -16.301 39.200 1.00 69.38 322 ILE A O 1
ATOM 2528 N N . HIS A 1 323 ? -12.939 -16.327 37.256 1.00 69.44 323 HIS A N 1
ATOM 2529 C CA . HIS A 1 323 ? -14.259 -16.211 37.894 1.00 69.44 323 HIS A CA 1
ATOM 2530 C C . HIS A 1 323 ? -14.594 -17.391 38.819 1.00 69.44 323 HIS A C 1
ATOM 2532 O O . HIS A 1 323 ? -15.332 -17.216 39.788 1.00 69.44 323 HIS A O 1
ATOM 2538 N N . ILE A 1 324 ? -14.107 -18.601 38.520 1.00 70.56 324 ILE A N 1
ATOM 2539 C CA . ILE A 1 324 ? -14.280 -19.756 39.412 1.00 70.56 324 ILE A CA 1
ATOM 2540 C C . ILE A 1 324 ? -13.452 -19.556 40.684 1.00 70.56 324 ILE A C 1
ATOM 2542 O O . ILE A 1 324 ? -13.987 -19.735 41.771 1.00 70.56 324 ILE A O 1
ATOM 2546 N N . ALA A 1 325 ? -12.190 -19.139 40.551 1.00 63.00 325 ALA A N 1
ATOM 2547 C CA . ALA A 1 325 ? -11.296 -18.894 41.681 1.00 63.00 325 ALA A CA 1
ATOM 2548 C C . ALA A 1 325 ? -11.749 -17.725 42.575 1.00 63.00 325 ALA A C 1
ATOM 2550 O O . ALA A 1 325 ? -11.492 -17.746 43.771 1.00 63.00 325 ALA A O 1
ATOM 2551 N N . GLU A 1 326 ? -12.424 -16.716 42.018 1.00 60.09 326 GLU A N 1
ATOM 2552 C CA . GLU A 1 326 ? -12.995 -15.597 42.785 1.00 60.09 326 GLU A CA 1
ATOM 2553 C C . GLU A 1 326 ? -14.264 -15.982 43.569 1.00 60.09 326 GLU A C 1
ATOM 2555 O O . GLU A 1 326 ? -14.601 -15.315 44.545 1.00 60.09 326 GLU A O 1
ATOM 2560 N N . ASN A 1 327 ? -14.965 -17.048 43.163 1.00 61.50 327 ASN A N 1
ATOM 2561 C CA . ASN A 1 327 ? -16.198 -17.527 43.806 1.00 61.50 327 ASN A CA 1
ATOM 2562 C C . ASN A 1 327 ? -15.985 -18.708 44.778 1.00 61.50 327 ASN A C 1
ATOM 2564 O O . ASN A 1 327 ? -16.965 -19.209 45.336 1.00 61.50 327 ASN A O 1
ATOM 2568 N N . THR A 1 328 ? -14.744 -19.163 44.970 1.00 49.56 328 THR A N 1
ATOM 2569 C CA . THR A 1 328 ? -14.343 -20.210 45.933 1.00 49.56 328 THR A CA 1
ATOM 2570 C C . THR A 1 328 ? -13.502 -19.634 47.053 1.00 49.56 328 THR A C 1
ATOM 2572 O O . THR A 1 328 ? -13.759 -19.999 48.221 1.00 49.56 328 THR A O 1
#

Sequence (328 aa):
MNLISNKLHRLYLAIALLLVIPDTFYWYTLSDYSNPLDTFNAVSGSTGLTWLLISYLALFFAIFAQNLEMRAFLTVVAFVTRIFFLVWLTDIWRSNEVGIAQLLKNVFVKTGQAPYVEAFATVALIPLVLAIIVQKTRIANLLTGLANFLKAPANKTHNIVFYTISAGAYVGATVVMIGSLLDNYDLATADQPGGFQQSLIWLIVLGVIQIALKLLILGLGLLASLWAWISWQADIRTVLGHMKDFKLTEYLTRKVASYLYTFYFIFIIGSAAVGIPIYASTTYGINQDYAAFPMVALAGVAVTFLVVLATRLIFELAVAIIHIAENT

Solvent-accessible surface area (backbone atoms only — not comparable to full-atom values): 17368 Å² total; per-residue (Å²): 134,64,73,64,60,60,55,52,35,48,48,24,45,52,55,23,48,66,31,34,50,52,48,46,53,53,58,96,83,62,91,48,40,87,42,58,66,53,37,49,49,54,40,63,69,33,76,57,41,36,33,32,44,51,15,49,50,29,37,56,50,23,66,71,39,81,52,64,41,59,18,36,46,24,45,49,51,16,49,54,33,43,54,44,33,53,54,52,52,46,51,52,41,51,74,68,70,45,55,68,74,58,35,53,33,38,61,44,35,29,48,88,88,51,69,55,37,32,30,33,40,52,58,22,48,55,35,47,52,50,35,47,65,78,31,48,68,38,42,52,48,48,55,47,50,55,52,49,53,41,67,35,80,93,29,48,68,60,31,53,52,52,51,51,53,49,51,52,50,52,52,54,52,49,54,54,51,51,49,55,49,50,54,53,49,53,54,64,54,71,77,51,90,75,82,94,52,73,68,59,55,49,50,52,54,52,46,53,52,51,49,54,45,51,54,48,50,50,50,50,52,51,53,50,50,53,50,48,50,67,64,43,51,62,54,52,53,51,52,53,50,57,67,67,58,75,68,92,51,79,67,55,61,56,53,51,49,53,52,50,50,52,52,50,50,52,49,55,53,52,48,43,70,54,48,37,50,38,48,37,27,35,73,32,48,82,74,69,46,68,81,49,46,66,54,45,50,52,51,40,51,53,52,49,50,51,51,53,50,52,54,49,50,53,53,55,49,54,54,50,50,50,57,51,63,76,74,107

Mean predicted aligned error: 8.95 Å

pLDDT: mean 82.15, std 11.51, range [49.56, 97.0]